Protein AF-A0A8J1TEL8-F1 (afdb_monomer_lite)

pLDDT: mean 91.94, std 8.85, range [39.69, 98.81]

Sequence (244 aa):
MLKKIIVVALLSVLAHRIFLIVRLLGFHITLYNHRPGPCRIVKGIVEGSEDMQTLKDGLTLITGGMKRFDDPSAVSEADGDVYLFDFNAPEGNAVKLEIKGDTFNKKTFNPHGISLYEDSKQGKVFVFVVNHHPEGDRIEKFTFDRITKTLTHLHSTNHETLGILNDVFAIDDTLVYATQYDFFRHRLLRKLCAYLTMKLGSVFFVDTTTGSVTTVATGFLLANGINASPDKKYIYVSHMGERS

Structure (mmCIF, N/CA/C/O backbone):
data_AF-A0A8J1TEL8-F1
#
_entry.id   AF-A0A8J1TEL8-F1
#
loop_
_atom_site.group_PDB
_atom_site.id
_atom_site.type_symbol
_atom_site.label_atom_id
_atom_site.label_alt_id
_atom_site.label_comp_id
_atom_site.label_asym_id
_atom_site.label_entity_id
_atom_site.label_seq_id
_atom_site.pdbx_PDB_ins_code
_atom_site.Cartn_x
_atom_site.Cartn_y
_atom_site.Cartn_z
_atom_site.occupancy
_atom_site.B_iso_or_equiv
_atom_site.auth_seq_id
_atom_site.auth_comp_id
_atom_site.auth_asym_id
_atom_site.auth_atom_id
_atom_site.pdbx_PDB_model_num
ATOM 1 N N . MET A 1 1 ? 33.469 -2.286 -44.570 1.00 79.56 1 MET A N 1
ATOM 2 C CA . MET A 1 1 ? 33.622 -3.066 -43.318 1.00 79.56 1 MET A CA 1
ATOM 3 C C . MET A 1 1 ? 32.944 -2.398 -42.124 1.00 79.56 1 MET A C 1
ATOM 5 O O . MET A 1 1 ? 32.132 -3.057 -41.494 1.00 79.56 1 MET A O 1
ATOM 9 N N . LEU A 1 2 ? 33.158 -1.098 -41.877 1.00 92.00 2 LEU A N 1
ATOM 10 C CA . LEU A 1 2 ? 32.557 -0.358 -40.751 1.00 92.00 2 LEU A CA 1
ATOM 11 C C . LEU A 1 2 ? 31.025 -0.499 -40.620 1.00 92.00 2 LEU A C 1
ATOM 13 O O . LEU A 1 2 ? 30.534 -0.811 -39.544 1.00 92.00 2 LEU A O 1
ATOM 17 N N . LYS A 1 3 ? 30.268 -0.375 -41.722 1.00 91.75 3 LYS A N 1
ATOM 18 C CA . LYS A 1 3 ? 28.801 -0.553 -41.709 1.00 91.75 3 LYS A CA 1
ATOM 19 C C . LYS A 1 3 ? 28.365 -1.925 -41.172 1.00 91.75 3 LYS A C 1
ATOM 21 O O . LYS A 1 3 ? 27.413 -2.003 -40.411 1.00 91.75 3 LYS A O 1
ATOM 26 N N . LYS A 1 4 ? 29.081 -2.998 -41.534 1.00 93.81 4 LYS A N 1
ATOM 27 C CA . LYS A 1 4 ? 28.782 -4.358 -41.053 1.00 93.81 4 LYS A CA 1
ATOM 28 C C . LYS A 1 4 ? 29.067 -4.488 -39.555 1.00 93.81 4 LYS A C 1
ATOM 30 O O . LYS A 1 4 ? 28.267 -5.079 -38.846 1.00 93.81 4 LYS A O 1
ATOM 35 N N . ILE A 1 5 ? 30.160 -3.885 -39.079 1.00 95.31 5 ILE A N 1
ATOM 36 C CA . ILE A 1 5 ? 30.523 -3.869 -37.653 1.00 95.31 5 ILE A CA 1
ATOM 37 C C . ILE A 1 5 ? 29.452 -3.141 -36.832 1.00 95.31 5 ILE A C 1
ATOM 39 O O . ILE A 1 5 ? 29.003 -3.673 -35.824 1.00 95.31 5 ILE A O 1
ATOM 43 N N . ILE A 1 6 ? 28.992 -1.972 -37.294 1.00 96.25 6 ILE A N 1
ATOM 44 C CA . ILE A 1 6 ? 27.934 -1.203 -36.618 1.00 96.25 6 ILE A CA 1
ATOM 45 C C . ILE A 1 6 ? 26.641 -2.019 -36.528 1.00 96.25 6 ILE A C 1
ATOM 47 O O . ILE A 1 6 ? 26.052 -2.111 -35.456 1.00 96.25 6 ILE A O 1
ATOM 51 N N . VAL A 1 7 ? 26.216 -2.647 -37.628 1.00 96.56 7 VAL A N 1
ATOM 52 C CA . VAL A 1 7 ? 24.995 -3.468 -37.638 1.00 96.56 7 VAL A CA 1
ATOM 53 C C . VAL A 1 7 ? 25.107 -4.638 -36.660 1.00 96.56 7 VAL A C 1
ATOM 55 O O . VAL A 1 7 ? 24.190 -4.853 -35.873 1.00 96.56 7 VAL A O 1
ATOM 58 N N . VAL A 1 8 ? 26.231 -5.361 -36.658 1.00 96.69 8 VAL A N 1
ATOM 59 C CA . VAL A 1 8 ? 26.450 -6.472 -35.717 1.00 96.69 8 VAL A CA 1
ATOM 60 C C . VAL A 1 8 ? 26.439 -5.977 -34.271 1.00 96.69 8 VAL A C 1
ATOM 62 O O . VAL A 1 8 ? 25.774 -6.583 -33.438 1.00 96.69 8 VAL A O 1
ATOM 65 N N . ALA A 1 9 ? 27.098 -4.856 -33.970 1.00 96.00 9 ALA A N 1
ATOM 66 C CA . ALA A 1 9 ? 27.097 -4.280 -32.627 1.00 96.00 9 ALA A CA 1
ATOM 67 C C . ALA A 1 9 ? 25.677 -3.918 -32.154 1.00 96.00 9 ALA A C 1
ATOM 69 O O . ALA A 1 9 ? 25.296 -4.261 -31.035 1.00 96.00 9 ALA A O 1
ATOM 70 N N . LEU A 1 10 ? 24.870 -3.290 -33.016 1.00 95.44 10 LEU A N 1
ATOM 71 C CA . LEU A 1 10 ? 23.479 -2.947 -32.703 1.00 95.44 10 LEU A CA 1
ATOM 72 C C . LEU A 1 10 ? 22.617 -4.192 -32.462 1.00 95.44 10 LEU A C 1
ATOM 74 O O . LEU A 1 10 ? 21.847 -4.224 -31.503 1.00 95.44 10 LEU A O 1
ATOM 78 N N . LEU A 1 11 ? 22.771 -5.229 -33.291 1.00 96.00 11 LEU A N 1
ATOM 79 C CA . LEU A 1 11 ? 22.051 -6.492 -33.119 1.00 96.00 11 LEU A CA 1
ATOM 80 C C . LEU A 1 11 ? 22.452 -7.207 -31.826 1.00 96.00 11 LEU A C 1
ATOM 82 O O . LEU A 1 11 ? 21.577 -7.710 -31.128 1.00 96.00 11 LEU A O 1
ATOM 86 N N . SER A 1 12 ? 23.738 -7.206 -31.468 1.00 95.38 12 SER A N 1
ATOM 87 C CA . SER A 1 12 ? 24.213 -7.785 -30.207 1.00 95.38 12 SER A CA 1
ATOM 88 C C . SER A 1 12 ? 23.631 -7.064 -28.991 1.00 95.38 12 SER A C 1
ATOM 90 O O . SER A 1 12 ? 23.178 -7.716 -28.051 1.00 95.38 12 SER A O 1
ATOM 92 N N . VAL A 1 13 ? 23.580 -5.726 -29.015 1.00 93.00 13 VAL A N 1
ATOM 93 C CA . VAL A 1 13 ? 22.942 -4.937 -27.948 1.00 93.00 13 VAL A CA 1
ATOM 94 C C . VAL A 1 13 ? 21.451 -5.256 -27.860 1.00 93.00 13 VAL A C 1
ATOM 96 O O . VAL A 1 13 ? 20.942 -5.484 -26.764 1.00 93.00 13 VAL A O 1
ATOM 99 N N . LEU A 1 14 ? 20.752 -5.317 -28.996 1.00 91.75 14 LEU A N 1
ATOM 100 C CA . LEU A 1 14 ? 19.331 -5.658 -29.032 1.00 91.75 14 LEU A CA 1
ATOM 101 C C . LEU A 1 14 ? 19.070 -7.071 -28.489 1.00 91.75 14 LEU A C 1
ATOM 103 O O . LEU A 1 14 ? 18.200 -7.243 -27.638 1.00 91.75 14 LEU A O 1
ATOM 107 N N . ALA A 1 15 ? 19.849 -8.065 -28.920 1.00 94.31 15 ALA A N 1
ATOM 108 C CA . ALA A 1 15 ? 19.735 -9.442 -28.446 1.00 94.31 15 ALA A CA 1
ATOM 109 C C . ALA A 1 15 ? 19.981 -9.545 -26.935 1.00 94.31 15 ALA A C 1
ATOM 111 O O . ALA A 1 15 ? 19.212 -10.193 -26.227 1.00 94.31 15 ALA A O 1
ATOM 112 N N . HIS A 1 16 ? 21.001 -8.848 -26.425 1.00 91.44 16 HIS A N 1
ATOM 113 C CA . HIS A 1 16 ? 21.264 -8.776 -24.990 1.00 91.44 16 HIS A CA 1
ATOM 114 C C . HIS A 1 16 ? 20.090 -8.145 -24.224 1.00 91.44 16 HIS A C 1
ATOM 116 O O . HIS A 1 16 ? 19.683 -8.669 -23.189 1.00 91.44 16 HIS A O 1
ATOM 122 N N . ARG A 1 17 ? 19.485 -7.068 -24.745 1.00 89.69 17 ARG A N 1
ATOM 123 C CA . ARG A 1 17 ? 18.311 -6.435 -24.117 1.00 89.69 17 ARG A CA 1
ATOM 124 C C . ARG A 1 17 ? 17.092 -7.347 -24.096 1.00 89.69 17 ARG A C 1
ATOM 126 O O . ARG A 1 17 ? 16.452 -7.459 -23.056 1.00 89.69 17 ARG A O 1
ATOM 133 N N . ILE A 1 18 ? 16.812 -8.040 -25.197 1.00 90.00 18 ILE A N 1
ATOM 134 C CA . ILE A 1 18 ? 15.731 -9.032 -25.255 1.00 90.00 18 ILE A CA 1
ATOM 135 C C . ILE A 1 18 ? 15.980 -10.143 -24.231 1.00 90.00 18 ILE A C 1
ATOM 137 O O . ILE A 1 18 ? 15.068 -10.496 -23.489 1.00 90.00 18 ILE A O 1
ATOM 141 N N . PHE A 1 19 ? 17.213 -10.647 -24.134 1.00 90.62 19 PHE A N 1
ATOM 142 C CA . PHE A 1 19 ? 17.575 -11.664 -23.148 1.00 90.62 19 PHE A CA 1
ATOM 143 C C . PHE A 1 19 ? 17.310 -11.198 -21.707 1.00 90.62 19 PHE A C 1
ATOM 145 O O . PHE A 1 19 ? 16.670 -11.922 -20.945 1.00 90.62 19 PHE A O 1
ATOM 152 N N . LEU A 1 20 ? 17.731 -9.979 -21.345 1.00 88.12 20 LEU A N 1
ATOM 153 C CA . LEU A 1 20 ? 17.466 -9.415 -20.016 1.00 88.12 20 LEU A CA 1
ATOM 154 C C . LEU A 1 20 ? 15.966 -9.260 -19.737 1.00 88.12 20 LEU A C 1
ATOM 156 O O . LEU A 1 20 ? 15.519 -9.578 -18.640 1.00 88.12 20 LEU A O 1
ATOM 160 N N . ILE A 1 21 ? 15.173 -8.835 -20.722 1.00 87.81 21 ILE A N 1
ATOM 161 C CA . ILE A 1 21 ? 13.714 -8.719 -20.575 1.00 87.81 21 ILE A CA 1
ATOM 162 C C . ILE A 1 21 ? 13.070 -10.098 -20.377 1.00 87.81 21 ILE A C 1
ATOM 164 O O . ILE A 1 21 ? 12.226 -10.259 -19.503 1.00 87.81 21 ILE A O 1
ATOM 168 N N . VAL A 1 22 ? 13.486 -11.117 -21.134 1.00 89.25 22 VAL A N 1
ATOM 169 C CA . VAL A 1 22 ? 12.996 -12.501 -20.973 1.00 89.25 22 VAL A CA 1
ATOM 170 C C . VAL A 1 22 ? 13.318 -13.047 -19.579 1.00 89.25 22 VAL A C 1
ATOM 172 O O . VAL A 1 22 ? 12.506 -13.758 -18.979 1.00 89.25 22 VAL A O 1
ATOM 175 N N . ARG A 1 23 ? 14.497 -12.704 -19.045 1.00 87.94 23 ARG A N 1
ATOM 176 C CA . ARG A 1 23 ? 14.898 -13.037 -17.673 1.00 87.94 23 ARG A CA 1
ATOM 177 C C . ARG A 1 23 ? 14.034 -12.306 -16.648 1.00 87.94 23 ARG A C 1
ATOM 179 O O . ARG A 1 23 ? 13.473 -12.967 -15.780 1.00 87.94 23 ARG A O 1
ATOM 186 N N . LEU A 1 24 ? 13.875 -10.993 -16.801 1.00 86.94 24 LEU A N 1
ATOM 187 C CA . LEU A 1 24 ? 13.071 -10.130 -15.932 1.00 86.94 24 LEU A CA 1
ATOM 188 C C . LEU A 1 24 ? 11.607 -10.582 -15.850 1.00 86.94 24 LEU A C 1
ATOM 190 O O . LEU A 1 24 ? 11.051 -10.672 -14.763 1.00 86.94 24 LEU A O 1
ATOM 194 N N . LEU A 1 25 ? 11.000 -10.916 -16.991 1.00 87.12 25 LEU A N 1
ATOM 195 C CA . LEU A 1 25 ? 9.613 -11.390 -17.073 1.00 87.12 25 LEU A CA 1
ATOM 196 C C . LEU A 1 25 ? 9.432 -12.832 -16.578 1.00 87.12 25 LEU A C 1
ATOM 198 O O . LEU A 1 25 ? 8.315 -13.339 -16.560 1.00 87.12 25 LEU A O 1
ATOM 202 N N . GLY A 1 26 ? 10.516 -13.521 -16.214 1.00 88.56 26 GLY A N 1
ATOM 203 C CA . GLY A 1 26 ? 10.441 -14.869 -15.665 1.00 88.56 26 GLY A CA 1
ATOM 204 C C . GLY A 1 26 ? 10.029 -15.949 -16.669 1.00 88.56 26 GLY A C 1
ATOM 205 O O . GLY A 1 26 ? 9.719 -17.054 -16.245 1.00 88.56 26 GLY A O 1
ATOM 206 N N . PHE A 1 27 ? 10.081 -15.709 -17.987 1.00 89.38 27 PHE A N 1
ATOM 207 C CA . PHE A 1 27 ? 9.689 -16.713 -19.001 1.00 89.38 27 PHE A CA 1
ATOM 208 C C . PHE A 1 27 ? 10.527 -18.001 -18.979 1.00 89.38 27 PHE A C 1
ATOM 210 O O . PHE A 1 27 ? 10.148 -19.009 -19.565 1.00 89.38 27 PHE A O 1
ATOM 217 N N . HIS A 1 28 ? 11.679 -17.966 -18.314 1.00 87.62 28 HIS A N 1
ATOM 218 C CA . HIS A 1 28 ? 12.560 -19.112 -18.112 1.00 87.62 28 HIS A CA 1
ATOM 219 C C . HIS A 1 28 ? 12.256 -19.891 -16.818 1.00 87.62 28 HIS A C 1
ATOM 221 O O . HIS A 1 28 ? 12.868 -20.931 -16.576 1.00 87.62 28 HIS A O 1
ATOM 227 N N . ILE A 1 29 ? 11.370 -19.379 -15.958 1.00 89.00 29 ILE A N 1
ATOM 228 C CA . ILE A 1 29 ? 11.045 -19.977 -14.663 1.00 89.00 29 ILE A CA 1
ATOM 229 C C . ILE A 1 29 ? 10.032 -21.100 -14.879 1.00 89.00 29 ILE A C 1
ATOM 231 O O . ILE A 1 29 ? 8.972 -20.905 -15.466 1.00 89.00 29 ILE A O 1
ATOM 235 N N . THR A 1 30 ? 10.354 -22.286 -14.367 1.00 92.06 30 THR A N 1
ATOM 236 C CA . THR A 1 30 ? 9.413 -23.408 -14.292 1.00 92.06 30 THR A CA 1
ATOM 237 C C . THR A 1 30 ? 8.735 -23.393 -12.928 1.00 92.06 30 THR A C 1
ATOM 239 O O . THR A 1 30 ? 9.413 -23.418 -11.901 1.00 92.06 30 THR A O 1
ATOM 242 N N . LEU A 1 31 ? 7.402 -23.350 -12.914 1.00 89.00 31 LEU A N 1
ATOM 243 C CA . LEU A 1 31 ? 6.612 -23.396 -11.688 1.00 89.00 31 LEU A CA 1
ATOM 244 C C . LEU A 1 31 ? 6.326 -24.846 -11.301 1.00 89.00 31 LEU A C 1
ATOM 246 O O . LEU A 1 31 ? 5.779 -25.617 -12.089 1.00 89.00 31 LEU A O 1
ATOM 250 N N . TYR A 1 32 ? 6.672 -25.200 -10.067 1.00 90.56 32 TYR A N 1
ATOM 251 C CA . TYR A 1 32 ? 6.316 -26.484 -9.480 1.00 90.56 32 TYR A CA 1
ATOM 252 C C . TYR A 1 32 ? 5.041 -26.329 -8.657 1.00 90.56 32 TYR A C 1
ATOM 254 O O . TYR A 1 32 ? 4.884 -25.375 -7.897 1.00 90.56 32 TYR A O 1
ATOM 262 N N . ASN A 1 33 ? 4.117 -27.276 -8.803 1.00 88.56 33 ASN A N 1
ATOM 263 C CA . ASN A 1 33 ? 2.868 -27.250 -8.054 1.00 88.56 33 ASN A CA 1
ATOM 264 C C . ASN A 1 33 ? 3.127 -27.572 -6.579 1.00 88.56 33 ASN A C 1
ATOM 266 O O . ASN A 1 33 ? 3.424 -28.714 -6.229 1.00 88.56 33 ASN A O 1
ATOM 270 N N . HIS A 1 34 ? 2.939 -26.581 -5.714 1.00 87.19 34 HIS A N 1
ATOM 271 C CA . HIS A 1 34 ? 2.868 -26.771 -4.269 1.00 87.19 34 HIS A CA 1
ATOM 272 C C . HIS 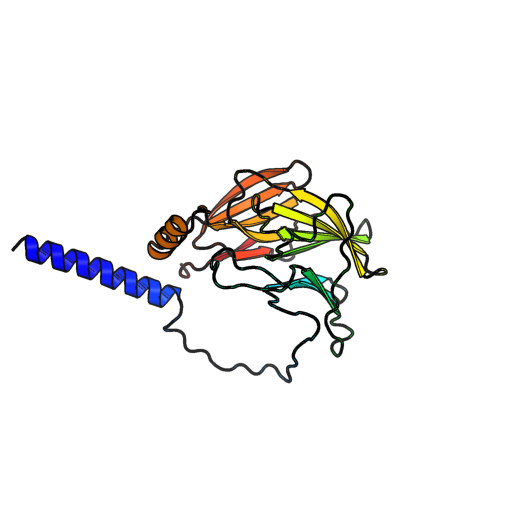A 1 34 ? 1.400 -26.955 -3.862 1.00 87.19 34 HIS A C 1
ATOM 274 O O . HIS A 1 34 ? 0.545 -26.156 -4.238 1.00 87.19 34 HIS A O 1
ATOM 280 N N . ARG A 1 35 ? 1.087 -28.020 -3.111 1.00 88.12 35 ARG A N 1
ATOM 281 C CA . ARG A 1 35 ? -0.263 -28.289 -2.583 1.00 88.12 35 ARG A CA 1
ATOM 282 C C . ARG A 1 35 ? -0.230 -28.224 -1.054 1.00 88.12 35 ARG A C 1
ATOM 284 O O . ARG A 1 35 ? 0.060 -29.242 -0.432 1.00 88.12 35 ARG A O 1
ATOM 291 N N . PRO A 1 36 ? -0.489 -27.053 -0.447 1.00 88.00 36 PRO A N 1
ATOM 292 C CA . PRO A 1 36 ? -0.394 -26.879 1.004 1.00 88.00 36 PRO A CA 1
ATOM 293 C C . PRO A 1 36 ? -1.541 -27.546 1.785 1.00 88.00 36 PRO A C 1
ATOM 295 O O . PRO A 1 36 ? -1.494 -27.597 3.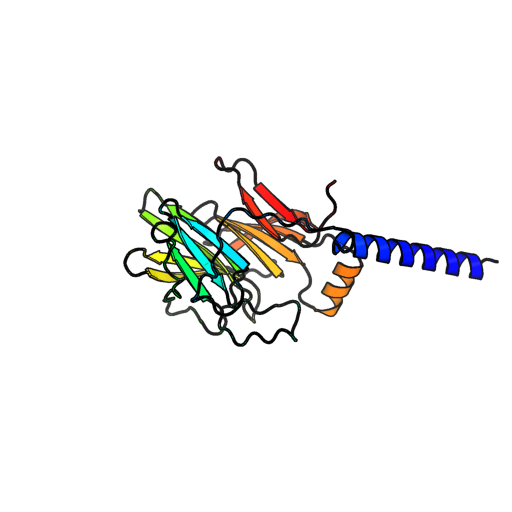008 1.00 88.00 36 PRO A O 1
ATOM 298 N N . GLY A 1 37 ? -2.566 -28.060 1.100 1.00 91.25 37 GLY A N 1
ATOM 299 C CA . GLY A 1 37 ? -3.755 -28.660 1.698 1.00 91.25 37 GLY A CA 1
ATOM 300 C C . GLY A 1 37 ? -5.005 -28.327 0.880 1.00 91.25 37 GLY A C 1
ATOM 301 O O . GLY A 1 37 ? -4.882 -27.895 -0.270 1.00 91.25 37 GLY A O 1
ATOM 302 N N . PRO A 1 38 ? -6.207 -28.533 1.442 1.00 91.44 38 PRO A N 1
ATOM 303 C CA . PRO A 1 38 ? -7.455 -28.075 0.841 1.00 91.44 38 PRO A CA 1
ATOM 304 C C . PRO A 1 38 ? -7.466 -26.550 0.670 1.00 91.44 38 PRO A C 1
ATOM 306 O O . PRO A 1 38 ? -7.088 -25.814 1.578 1.00 91.44 38 PRO A O 1
ATOM 309 N N . CYS A 1 39 ? -7.928 -26.073 -0.485 1.00 92.44 39 CYS A N 1
ATOM 310 C CA . CYS A 1 39 ? -8.088 -24.649 -0.776 1.00 92.44 39 CYS A CA 1
ATOM 311 C C . CYS A 1 39 ? -9.536 -24.362 -1.172 1.00 92.44 39 CYS A C 1
ATOM 313 O O . CYS A 1 39 ? -10.185 -25.189 -1.815 1.00 92.44 39 CYS A O 1
ATOM 315 N N . ARG A 1 40 ? -10.021 -23.163 -0.844 1.00 93.31 40 ARG A N 1
ATOM 316 C CA . ARG A 1 40 ? -11.315 -22.661 -1.311 1.00 93.31 40 ARG A CA 1
ATOM 317 C C . ARG A 1 40 ? -11.185 -21.225 -1.788 1.00 93.31 40 ARG A C 1
ATOM 319 O O . ARG A 1 40 ? -10.349 -20.473 -1.297 1.00 93.31 40 ARG A O 1
ATOM 326 N N . ILE A 1 41 ? -12.059 -20.843 -2.708 1.00 93.75 41 ILE A N 1
ATOM 327 C CA . ILE A 1 41 ? -12.207 -19.448 -3.115 1.00 93.75 41 ILE A CA 1
ATOM 328 C C . ILE A 1 41 ? -12.999 -18.721 -2.024 1.00 93.75 41 ILE A C 1
ATOM 330 O O . ILE A 1 41 ? -14.104 -19.142 -1.666 1.00 93.75 41 ILE A O 1
ATOM 334 N N . VAL A 1 42 ? -12.437 -17.631 -1.503 1.00 95.88 42 VAL A N 1
ATOM 335 C CA . VAL A 1 42 ? -13.147 -16.710 -0.610 1.00 95.88 42 VAL A CA 1
ATOM 336 C C . VAL A 1 42 ? -14.053 -15.832 -1.469 1.00 95.88 42 VAL A C 1
ATOM 338 O O . VAL A 1 42 ? -13.573 -15.097 -2.328 1.00 95.88 42 VAL A O 1
ATOM 341 N N . LYS A 1 43 ? -15.372 -15.927 -1.278 1.00 95.81 43 LYS A N 1
ATOM 342 C CA . LYS A 1 43 ? -16.332 -15.097 -2.023 1.00 95.81 43 LYS A CA 1
ATOM 343 C C . LYS A 1 43 ? -16.416 -13.694 -1.411 1.00 95.81 43 LYS A C 1
ATOM 345 O O . LYS A 1 43 ? -15.966 -13.477 -0.290 1.00 95.81 43 LYS A O 1
ATOM 350 N N . GLY A 1 44 ? -17.044 -12.770 -2.136 1.00 92.00 44 GLY A N 1
ATOM 351 C CA . GLY A 1 44 ? -17.328 -11.401 -1.686 1.00 92.00 44 GLY A CA 1
ATOM 352 C C . GLY A 1 44 ? -16.394 -10.344 -2.275 1.00 92.00 44 GLY A C 1
ATOM 353 O O . GLY A 1 44 ? -16.819 -9.207 -2.457 1.00 92.00 44 GLY A O 1
ATOM 354 N N . ILE A 1 45 ? -15.175 -10.732 -2.652 1.00 91.81 45 ILE A N 1
ATOM 355 C CA . ILE A 1 45 ? -14.243 -9.895 -3.416 1.00 91.81 45 ILE A CA 1
ATOM 356 C C . ILE A 1 45 ? -14.536 -10.109 -4.904 1.00 91.81 45 ILE A C 1
ATOM 358 O O . ILE A 1 45 ? -14.562 -11.252 -5.360 1.00 91.81 45 ILE A O 1
ATOM 362 N N . VAL A 1 46 ? -14.815 -9.029 -5.639 1.00 79.44 46 VAL A N 1
ATOM 363 C CA . VAL A 1 46 ? -15.276 -9.117 -7.037 1.00 79.44 46 VAL A CA 1
ATOM 364 C C . VAL A 1 46 ? -14.099 -9.255 -8.003 1.00 79.44 46 VAL A C 1
ATOM 366 O O . VAL A 1 46 ? -14.029 -10.233 -8.739 1.00 79.44 46 VAL A O 1
ATOM 369 N N . GLU A 1 47 ? -13.156 -8.309 -7.977 1.00 86.56 47 GLU A N 1
ATOM 370 C CA . GLU A 1 47 ? -12.015 -8.280 -8.898 1.00 86.56 47 GLU A CA 1
ATOM 371 C C . GLU A 1 47 ? -10.731 -7.891 -8.173 1.00 86.56 47 GLU A C 1
ATOM 373 O O . GLU A 1 47 ? -10.605 -6.770 -7.696 1.00 86.56 47 GLU A O 1
ATOM 378 N N . GLY A 1 48 ? -9.760 -8.801 -8.127 1.00 88.94 48 GLY A N 1
ATOM 379 C CA . GLY A 1 48 ? -8.456 -8.546 -7.518 1.00 88.94 48 GLY A CA 1
ATOM 380 C C . GLY A 1 48 ? -8.479 -8.490 -5.986 1.00 88.94 48 GLY A C 1
ATOM 381 O O . GLY A 1 48 ? -9.421 -8.012 -5.361 1.00 88.94 48 GLY A O 1
ATOM 382 N N . SER A 1 49 ? -7.406 -8.994 -5.394 1.00 94.56 49 SER A N 1
ATOM 383 C CA . SER A 1 49 ? -7.117 -8.958 -3.959 1.00 94.56 49 SER A CA 1
ATOM 384 C C . SER A 1 49 ? -5.611 -8.746 -3.808 1.00 94.56 49 SER A C 1
ATOM 386 O O . SER A 1 49 ? -4.898 -9.679 -3.443 1.00 94.56 49 SER A O 1
ATOM 388 N N . GLU A 1 50 ? -5.127 -7.609 -4.317 1.00 93.06 50 GLU A N 1
ATOM 389 C CA . GLU A 1 50 ? -3.699 -7.398 -4.606 1.00 93.06 50 GLU A CA 1
ATOM 390 C C . GLU A 1 50 ? -2.865 -7.395 -3.327 1.00 93.06 50 GLU A C 1
ATOM 392 O O . GLU A 1 50 ? -1.854 -8.095 -3.285 1.00 93.06 50 GLU A O 1
ATOM 397 N N . ASP A 1 51 ? -3.369 -6.750 -2.273 1.00 98.00 51 ASP A N 1
ATOM 398 C CA . ASP A 1 51 ? -2.710 -6.715 -0.977 1.00 98.00 51 ASP A CA 1
ATOM 399 C C . ASP A 1 51 ? -3.683 -6.946 0.188 1.00 98.00 51 ASP A C 1
ATOM 401 O O . ASP A 1 51 ? -4.908 -6.776 0.090 1.00 98.00 51 ASP A O 1
ATOM 405 N N . MET A 1 52 ? -3.129 -7.394 1.311 1.00 98.25 52 MET A N 1
ATOM 406 C CA . MET A 1 52 ? -3.864 -7.656 2.538 1.00 98.25 52 MET A CA 1
ATOM 407 C C . MET A 1 52 ? -2.960 -7.599 3.763 1.00 98.25 52 MET A C 1
ATOM 409 O O . MET A 1 52 ? -1.810 -8.033 3.734 1.00 98.25 52 MET A O 1
ATOM 413 N N . GLN A 1 53 ? -3.525 -7.199 4.900 1.00 98.38 53 GLN A N 1
ATOM 414 C CA . GLN A 1 53 ? -2.827 -7.302 6.175 1.00 98.38 53 GLN A CA 1
ATOM 415 C C . GLN A 1 53 ? -3.742 -7.810 7.287 1.00 98.38 53 GLN A C 1
ATOM 417 O O . GLN A 1 53 ? -4.903 -7.417 7.418 1.00 98.38 53 GLN A O 1
ATOM 422 N N . THR A 1 54 ? -3.186 -8.710 8.097 1.00 98.06 54 THR A N 1
ATOM 423 C CA . THR A 1 54 ? -3.862 -9.373 9.212 1.00 98.06 54 THR A CA 1
ATOM 424 C C . THR A 1 54 ? -3.503 -8.699 10.533 1.00 98.06 54 THR A C 1
ATOM 426 O O . THR A 1 54 ? -2.329 -8.525 10.863 1.00 98.06 54 THR A O 1
ATOM 429 N N . LEU A 1 55 ? -4.527 -8.328 11.296 1.00 97.12 55 LEU A N 1
ATOM 430 C CA . LEU A 1 55 ? -4.428 -7.888 12.683 1.00 97.12 55 LEU A CA 1
ATOM 431 C C . LEU A 1 55 ? -4.105 -9.070 13.603 1.00 97.12 55 LEU A C 1
ATOM 433 O O . LEU A 1 55 ? -4.342 -10.232 13.265 1.00 97.12 55 LEU A O 1
ATOM 437 N N . LYS A 1 56 ? -3.608 -8.783 14.810 1.00 95.00 56 LYS A N 1
ATOM 438 C CA . LYS A 1 56 ? -3.263 -9.824 15.799 1.00 95.00 56 LYS A CA 1
ATOM 439 C C . LYS A 1 56 ? -4.439 -10.710 16.204 1.00 95.00 56 LYS A C 1
ATOM 441 O O . LYS A 1 56 ? -4.220 -11.838 16.633 1.00 95.00 56 LYS A O 1
ATOM 446 N N . ASP A 1 57 ? -5.658 -10.193 16.098 1.00 94.38 57 ASP A N 1
ATOM 447 C CA . ASP A 1 57 ? -6.891 -10.909 16.417 1.00 94.38 57 ASP A CA 1
ATOM 448 C C . ASP A 1 57 ? -7.412 -11.768 15.254 1.00 94.38 57 ASP A C 1
ATOM 450 O O . ASP A 1 57 ? -8.446 -12.402 15.412 1.00 94.38 57 ASP A O 1
ATOM 454 N N . GLY A 1 58 ? -6.717 -11.832 14.111 1.00 97.31 58 GLY A N 1
ATOM 455 C CA . GLY A 1 58 ? -7.092 -12.657 12.957 1.00 97.31 58 GLY A CA 1
ATOM 456 C C . GLY A 1 58 ? -8.014 -11.966 11.947 1.00 97.31 58 GLY A C 1
ATOM 457 O O . GLY A 1 58 ? -8.252 -12.514 10.865 1.00 97.31 58 GLY A O 1
ATOM 458 N N . LEU A 1 59 ? -8.490 -10.753 12.239 1.00 98.06 59 LEU A N 1
ATOM 459 C CA . LEU A 1 59 ? -9.184 -9.932 11.250 1.00 98.06 59 LEU A CA 1
ATOM 460 C C . LEU A 1 59 ? -8.200 -9.454 10.181 1.00 98.06 59 LEU A C 1
ATOM 462 O O . LEU A 1 59 ? -7.111 -8.980 10.487 1.00 98.06 59 LEU A O 1
ATOM 466 N N . THR A 1 60 ? -8.576 -9.577 8.915 1.00 98.56 60 THR A N 1
ATOM 467 C CA . THR A 1 60 ? -7.716 -9.249 7.773 1.00 98.56 60 THR A CA 1
ATOM 468 C C . THR A 1 60 ? -8.420 -8.291 6.845 1.00 98.56 60 THR A C 1
ATOM 470 O O . THR A 1 60 ? -9.525 -8.577 6.383 1.00 98.56 60 THR A O 1
ATOM 473 N N . LEU A 1 61 ? -7.773 -7.160 6.582 1.00 98.69 61 LEU A N 1
ATOM 474 C CA . LEU A 1 61 ? -8.242 -6.175 5.622 1.00 98.69 61 LEU A CA 1
ATOM 475 C C . LEU A 1 61 ? -7.561 -6.450 4.284 1.00 98.69 61 LEU A C 1
ATOM 477 O O . LEU A 1 61 ? -6.358 -6.690 4.247 1.00 98.69 61 LEU A O 1
ATOM 481 N N . ILE A 1 62 ? -8.343 -6.441 3.210 1.00 98.62 62 ILE A N 1
ATOM 482 C CA . ILE A 1 62 ? -7.922 -6.821 1.859 1.00 98.62 62 ILE A CA 1
ATOM 483 C C . ILE A 1 62 ? -8.334 -5.703 0.908 1.00 98.62 62 ILE A C 1
ATOM 485 O O . ILE A 1 62 ? -9.508 -5.325 0.891 1.00 98.62 62 ILE A O 1
ATOM 489 N N . THR A 1 63 ? -7.413 -5.184 0.107 1.00 97.75 63 THR A N 1
ATOM 490 C CA . THR A 1 63 ? -7.744 -4.226 -0.954 1.00 97.75 63 THR A CA 1
ATOM 491 C C . THR A 1 63 ? -8.167 -4.968 -2.214 1.00 97.75 63 THR A C 1
ATOM 493 O O . THR A 1 63 ? -7.594 -5.990 -2.589 1.00 97.75 63 THR A O 1
ATOM 496 N N . GLY A 1 64 ? -9.212 -4.482 -2.879 1.00 94.69 64 GLY A N 1
ATOM 497 C CA . GLY A 1 64 ? -9.709 -5.086 -4.113 1.00 94.69 64 GLY A CA 1
ATOM 498 C C . GLY A 1 64 ? -10.387 -4.071 -5.020 1.00 94.69 64 GLY A C 1
ATOM 499 O O . GLY A 1 64 ? -10.682 -2.950 -4.616 1.00 94.69 64 GLY A O 1
ATOM 500 N N . GLY A 1 65 ? -10.647 -4.467 -6.260 1.00 91.94 65 GLY A N 1
ATOM 501 C CA . GLY A 1 65 ? -11.203 -3.599 -7.301 1.00 91.94 65 GLY A CA 1
ATOM 502 C C . GLY A 1 65 ? -10.192 -2.595 -7.856 1.00 91.94 65 GLY A C 1
ATOM 503 O O . GLY A 1 65 ? -10.590 -1.542 -8.351 1.00 91.94 65 GLY A O 1
ATOM 504 N N . MET A 1 66 ? -8.887 -2.879 -7.741 1.00 90.62 66 MET A N 1
ATOM 505 C CA . MET A 1 66 ? -7.862 -1.981 -8.262 1.00 90.62 66 MET A CA 1
ATOM 506 C C . MET A 1 66 ? -7.921 -1.922 -9.793 1.00 90.62 66 MET A C 1
ATOM 508 O O . MET A 1 66 ? -7.711 -2.919 -10.488 1.00 90.62 66 MET A O 1
ATOM 512 N N . LYS A 1 67 ? -8.108 -0.718 -10.331 1.00 87.62 67 LYS A N 1
ATOM 513 C CA . LYS A 1 67 ? -7.994 -0.433 -11.762 1.00 87.62 67 LYS A CA 1
ATOM 514 C C . LYS A 1 67 ? -6.527 -0.243 -12.114 1.00 87.62 67 LYS A C 1
ATOM 516 O O . LYS A 1 67 ? -5.854 0.638 -11.572 1.00 87.62 67 LYS A O 1
ATOM 521 N N . ARG A 1 68 ? -6.042 -1.055 -13.051 1.00 76.31 68 ARG A N 1
ATOM 522 C CA . ARG A 1 68 ? -4.651 -1.029 -13.509 1.00 76.31 68 ARG A CA 1
ATOM 523 C C . ARG A 1 68 ? -4.300 0.318 -14.141 1.00 76.31 68 ARG A C 1
ATOM 525 O O . ARG A 1 68 ? -4.762 0.653 -15.228 1.00 76.31 68 ARG A O 1
ATOM 532 N N . PHE A 1 69 ? -3.410 1.070 -13.497 1.00 70.12 69 PHE A N 1
ATOM 533 C CA . PHE A 1 69 ? -2.877 2.329 -14.035 1.00 70.12 69 PHE A CA 1
ATOM 534 C C . PHE A 1 69 ? -1.937 2.117 -15.239 1.00 70.12 69 PHE A C 1
ATOM 536 O O . PHE A 1 69 ? -1.631 3.050 -15.993 1.00 70.12 69 PHE A O 1
ATOM 543 N N . ASP A 1 70 ? -1.422 0.899 -15.418 1.00 68.75 70 ASP A N 1
ATOM 544 C CA . ASP A 1 70 ? -0.489 0.536 -16.481 1.00 68.75 70 ASP A CA 1
ATOM 545 C C . ASP A 1 70 ? -1.170 0.002 -17.749 1.00 68.75 70 ASP A C 1
ATOM 547 O O . ASP A 1 70 ? -0.564 0.070 -18.826 1.00 68.75 70 ASP A O 1
ATOM 551 N N . ASP A 1 71 ? -2.434 -0.413 -17.647 1.00 66.00 71 ASP A N 1
ATOM 552 C CA . ASP A 1 71 ? -3.213 -0.967 -18.748 1.00 66.00 71 ASP A CA 1
ATOM 553 C C . ASP A 1 71 ? -4.633 -0.370 -18.839 1.00 66.00 71 ASP A C 1
ATOM 555 O O . ASP A 1 71 ? -5.560 -0.858 -18.198 1.00 66.00 71 ASP A O 1
ATOM 559 N N . PRO A 1 72 ? -4.846 0.638 -19.706 1.00 57.06 72 PRO A N 1
ATOM 560 C CA . PRO A 1 72 ? -6.166 1.223 -19.945 1.00 57.06 72 PRO A CA 1
ATOM 561 C C . PRO A 1 72 ? -7.185 0.265 -20.579 1.00 57.06 72 PRO A C 1
ATOM 563 O O . PRO A 1 72 ? -8.360 0.610 -20.652 1.00 57.06 72 PRO A O 1
ATOM 566 N N . SER A 1 73 ? -6.743 -0.885 -21.108 1.00 59.16 73 SER A N 1
ATOM 567 C CA . SER A 1 73 ? -7.636 -1.897 -21.689 1.00 59.16 73 SER A CA 1
ATOM 568 C C . SER A 1 73 ? -8.179 -2.878 -20.651 1.00 59.16 73 SER A C 1
ATOM 570 O O . SER A 1 73 ? -9.184 -3.539 -20.909 1.00 59.16 73 SER A O 1
ATOM 572 N N . ALA A 1 74 ? -7.577 -2.912 -19.458 1.00 61.47 74 ALA A N 1
ATOM 573 C CA . ALA A 1 74 ? -8.125 -3.587 -18.294 1.00 61.47 74 ALA A CA 1
ATOM 574 C C . ALA A 1 74 ? -9.268 -2.736 -17.716 1.00 61.47 74 ALA A C 1
ATOM 576 O O . ALA A 1 74 ? -9.116 -2.040 -16.711 1.00 61.47 74 ALA A O 1
ATOM 577 N N . VAL A 1 75 ? -10.415 -2.743 -18.399 1.00 56.72 75 VAL A N 1
ATOM 578 C CA . VAL A 1 75 ? -11.645 -2.128 -17.895 1.00 56.72 75 VAL A CA 1
ATOM 579 C C . VAL A 1 75 ? -12.167 -3.020 -16.776 1.00 56.72 75 VAL A C 1
ATOM 581 O O . VAL A 1 75 ? -12.876 -3.989 -17.016 1.00 56.72 75 VAL A O 1
ATOM 584 N N . SER A 1 76 ? -11.749 -2.716 -15.552 1.00 65.88 76 SER A N 1
ATOM 585 C CA . SER A 1 76 ? -12.392 -3.242 -14.355 1.00 65.88 76 SER A CA 1
ATOM 586 C C . SER A 1 76 ? -13.668 -2.438 -14.116 1.00 65.88 76 SER A C 1
ATOM 588 O O . SER A 1 76 ? -13.624 -1.211 -13.949 1.00 65.88 76 SER A O 1
ATOM 590 N N . GLU A 1 77 ? -14.810 -3.123 -14.151 1.00 69.44 77 GLU A N 1
ATOM 591 C CA . GLU A 1 77 ? -16.105 -2.540 -13.782 1.00 69.44 77 GLU A CA 1
ATOM 592 C C . GLU A 1 77 ? -16.305 -2.522 -12.260 1.00 69.44 77 GLU A C 1
ATOM 594 O O . GLU A 1 77 ? -17.235 -1.885 -11.766 1.00 69.44 77 GLU A O 1
ATOM 599 N N . ALA A 1 78 ? -15.420 -3.181 -11.503 1.00 78.12 78 ALA A N 1
ATOM 600 C CA . ALA A 1 78 ? -15.470 -3.179 -10.054 1.00 78.12 78 ALA A CA 1
ATOM 601 C C . ALA A 1 78 ? -15.063 -1.814 -9.475 1.00 78.12 78 ALA A C 1
ATOM 603 O O . ALA A 1 78 ? -14.082 -1.184 -9.881 1.00 78.12 78 ALA A O 1
ATOM 604 N N . ASP A 1 79 ? -15.820 -1.372 -8.474 1.00 87.50 79 ASP A N 1
ATOM 605 C CA . ASP A 1 79 ? -15.420 -0.256 -7.629 1.00 87.50 79 ASP A CA 1
ATOM 606 C C . ASP A 1 79 ? -14.348 -0.711 -6.636 1.00 87.50 79 ASP A C 1
ATOM 608 O O . ASP A 1 79 ? -14.486 -1.754 -5.983 1.00 87.50 79 ASP A O 1
ATOM 612 N N . GLY A 1 80 ? -13.310 0.114 -6.492 1.00 93.38 80 GLY A N 1
ATOM 613 C CA . GLY A 1 80 ? -12.251 -0.083 -5.517 1.00 93.38 80 GLY A CA 1
ATOM 614 C C . GLY A 1 80 ? -12.797 -0.127 -4.091 1.00 93.38 80 GLY A C 1
ATOM 615 O O . GLY A 1 80 ? -13.593 0.726 -3.679 1.00 93.38 80 GLY A O 1
ATOM 616 N N . ASP A 1 81 ? -12.382 -1.118 -3.308 1.00 95.75 81 ASP A N 1
ATOM 617 C CA . ASP A 1 81 ? -12.855 -1.303 -1.941 1.00 95.75 81 ASP A CA 1
ATOM 618 C C . ASP A 1 81 ? -11.859 -1.972 -0.997 1.00 95.75 81 ASP A C 1
ATOM 620 O O . ASP A 1 81 ? -10.857 -2.546 -1.425 1.00 95.75 81 ASP A O 1
ATOM 624 N N . VAL A 1 82 ? -12.180 -1.901 0.296 1.00 97.94 82 VAL A N 1
ATOM 625 C CA . VAL A 1 82 ? -11.526 -2.689 1.340 1.00 97.94 82 VAL A CA 1
ATOM 626 C C . VAL A 1 82 ? -12.519 -3.724 1.857 1.00 97.94 82 VAL A C 1
ATOM 628 O O . VAL A 1 82 ? -13.670 -3.420 2.177 1.00 97.94 82 VAL A O 1
ATOM 631 N N . TYR A 1 83 ? -12.069 -4.966 1.936 1.00 98.19 83 TYR A N 1
ATOM 632 C CA . TYR A 1 83 ? -12.848 -6.109 2.382 1.00 98.19 83 TYR A CA 1
ATOM 633 C C . TYR A 1 83 ? -12.279 -6.634 3.695 1.00 98.19 83 TYR A C 1
ATOM 635 O O . TYR A 1 83 ? -11.083 -6.533 3.947 1.00 98.19 83 TYR A O 1
ATOM 643 N N . LEU A 1 84 ? -13.137 -7.217 4.523 1.00 98.38 84 LEU A N 1
ATOM 644 C CA . LEU A 1 84 ? -12.778 -7.847 5.783 1.00 98.38 84 LEU A CA 1
ATOM 645 C C . LEU A 1 84 ? -12.957 -9.356 5.679 1.00 98.38 84 LEU A C 1
ATOM 647 O O . LEU A 1 84 ? -14.032 -9.838 5.317 1.00 98.38 84 LEU A O 1
ATOM 651 N N . PHE A 1 85 ? -11.925 -10.090 6.065 1.00 98.38 85 PHE A N 1
ATOM 652 C CA . PHE A 1 85 ? -11.949 -11.531 6.272 1.00 98.38 85 PHE A CA 1
ATOM 653 C C . PHE A 1 85 ? -11.600 -11.855 7.729 1.00 98.38 85 PHE A C 1
ATOM 655 O O . PHE A 1 85 ? -10.831 -11.129 8.354 1.00 98.38 85 PHE A O 1
ATOM 662 N N . ASP A 1 86 ? -12.158 -12.933 8.279 1.00 97.94 86 ASP A N 1
ATOM 663 C CA . ASP A 1 86 ? -11.907 -13.361 9.659 1.00 97.94 86 ASP A CA 1
ATOM 664 C C . ASP A 1 86 ? -11.279 -14.757 9.666 1.00 97.94 86 ASP A C 1
ATOM 666 O O . ASP A 1 86 ? -11.949 -15.755 9.386 1.00 97.94 86 ASP A O 1
ATOM 670 N N . PHE A 1 87 ? -9.990 -14.835 10.003 1.00 97.19 87 PHE A N 1
ATOM 671 C CA . PHE A 1 87 ? -9.281 -16.113 10.091 1.00 97.19 87 PHE A CA 1
ATOM 672 C C . PHE A 1 87 ? -9.750 -16.998 11.254 1.00 97.19 87 PHE A C 1
ATOM 674 O O . PHE A 1 87 ? -9.495 -18.202 11.220 1.00 97.19 87 PHE A O 1
ATOM 681 N N . ASN A 1 88 ? -10.478 -16.459 12.239 1.00 97.25 88 ASN A N 1
ATOM 682 C CA . ASN A 1 88 ? -11.103 -17.268 13.294 1.00 97.25 88 ASN A CA 1
ATOM 683 C C . ASN A 1 88 ? -12.414 -17.917 12.835 1.00 97.25 88 ASN A C 1
ATOM 685 O O . ASN A 1 88 ? -12.889 -18.863 13.463 1.00 97.25 88 ASN A O 1
ATOM 689 N N . ALA A 1 89 ? -12.985 -17.440 11.727 1.00 96.88 89 ALA A N 1
ATOM 690 C CA . ALA A 1 89 ? -14.151 -18.016 11.073 1.00 96.88 89 ALA A CA 1
ATOM 691 C C . ALA A 1 89 ? -13.810 -18.378 9.613 1.00 96.88 89 ALA A C 1
ATOM 693 O O . ALA A 1 89 ? -14.409 -17.835 8.679 1.00 96.88 89 ALA A O 1
ATOM 694 N N . PRO A 1 90 ? -12.873 -19.321 9.383 1.00 94.44 90 PRO A N 1
ATOM 695 C CA . PRO A 1 90 ? -12.263 -19.561 8.075 1.00 94.44 90 PRO A CA 1
ATOM 696 C C . PRO A 1 90 ? -13.208 -20.181 7.039 1.00 94.44 90 PRO A C 1
ATOM 698 O O . PRO A 1 90 ? -12.814 -20.314 5.886 1.00 94.44 90 PRO A O 1
ATOM 701 N N . GLU A 1 91 ? -14.440 -20.540 7.403 1.00 95.75 91 GLU A N 1
ATOM 702 C CA . GLU A 1 91 ? -15.505 -20.943 6.469 1.00 95.75 91 GLU A CA 1
ATOM 703 C C . GLU A 1 91 ? -16.306 -19.742 5.928 1.00 95.75 91 GLU A C 1
ATOM 705 O O . GLU A 1 91 ? -17.025 -19.856 4.933 1.00 95.75 91 GLU A O 1
ATOM 710 N N . GLY A 1 92 ? -16.175 -18.571 6.562 1.00 96.50 92 GLY A N 1
ATOM 711 C CA . GLY A 1 92 ? -16.848 -17.332 6.180 1.00 96.50 92 GLY A CA 1
ATOM 712 C C . GLY A 1 92 ? -16.352 -16.749 4.855 1.00 96.50 92 GLY A C 1
ATOM 713 O O . GLY A 1 92 ? -15.312 -17.122 4.322 1.00 96.50 92 GLY A O 1
ATOM 714 N N . ASN A 1 93 ? -17.094 -15.806 4.287 1.00 97.50 93 ASN A N 1
ATOM 715 C CA . ASN A 1 93 ? -16.661 -15.067 3.098 1.00 97.50 93 ASN A CA 1
ATOM 716 C C . ASN A 1 93 ? -16.166 -13.675 3.485 1.00 97.50 93 ASN A C 1
ATOM 718 O O . ASN A 1 93 ? -16.473 -13.191 4.574 1.00 97.50 93 ASN A O 1
ATOM 722 N N . ALA A 1 94 ? -15.408 -13.040 2.594 1.00 97.56 94 ALA A N 1
ATOM 723 C CA . ALA A 1 94 ? -15.007 -11.661 2.800 1.00 97.56 94 ALA A CA 1
ATOM 724 C C . ALA A 1 94 ? -16.234 -10.749 2.686 1.00 97.56 94 ALA A C 1
ATOM 726 O O . ALA A 1 94 ? -17.115 -10.967 1.847 1.00 97.56 94 ALA A O 1
ATOM 727 N N . VAL A 1 95 ? -16.293 -9.724 3.526 1.00 96.75 95 VAL A N 1
ATOM 728 C CA . VAL A 1 95 ? -17.366 -8.728 3.513 1.00 96.75 95 VAL A CA 1
ATOM 729 C C . VAL A 1 95 ? -16.797 -7.374 3.133 1.00 96.75 95 VAL A C 1
ATOM 731 O O . VAL A 1 95 ? -15.753 -6.973 3.634 1.00 96.75 95 VAL A O 1
ATOM 734 N N . LYS A 1 96 ? -17.471 -6.667 2.230 1.00 96.56 96 LYS A N 1
ATOM 735 C CA . LYS A 1 96 ? -17.116 -5.293 1.874 1.00 96.56 96 LYS A CA 1
ATOM 736 C C . LYS A 1 96 ? -17.317 -4.387 3.094 1.00 96.56 96 LYS A C 1
ATOM 738 O O . LYS A 1 96 ? -18.384 -4.441 3.708 1.00 96.56 96 LYS A O 1
ATOM 743 N N . LEU A 1 97 ? -16.310 -3.591 3.448 1.00 97.62 97 LEU A N 1
ATOM 744 C CA . LEU A 1 97 ? -16.405 -2.640 4.554 1.00 97.62 97 LEU A CA 1
ATOM 745 C C . LEU A 1 97 ? -17.159 -1.383 4.115 1.00 97.62 97 LEU A C 1
ATOM 747 O O . LEU A 1 97 ? -16.960 -0.868 3.016 1.00 97.62 97 LEU A O 1
ATOM 751 N N . GLU A 1 98 ? -18.010 -0.860 4.995 1.00 97.06 98 GLU A N 1
ATOM 752 C CA . GLU A 1 98 ? -18.567 0.478 4.806 1.00 97.06 98 GLU A CA 1
ATOM 753 C C . GLU A 1 98 ? -17.461 1.507 5.065 1.00 97.06 98 GLU A C 1
ATOM 755 O O . GLU A 1 98 ? -16.807 1.468 6.111 1.00 97.06 98 GLU A O 1
ATOM 760 N N . ILE A 1 99 ? -17.266 2.433 4.125 1.00 97.56 99 ILE A N 1
ATOM 761 C CA . ILE A 1 99 ? -16.335 3.551 4.279 1.00 97.56 99 ILE A CA 1
ATOM 762 C C . ILE A 1 99 ? -17.132 4.831 4.512 1.00 97.56 99 ILE A C 1
ATOM 764 O O . ILE A 1 99 ? -17.949 5.223 3.680 1.00 97.56 99 ILE A O 1
ATOM 768 N N . LYS A 1 100 ? -16.863 5.484 5.640 1.00 96.56 100 LYS A N 1
ATOM 769 C CA . LYS A 1 100 ? -17.450 6.753 6.071 1.00 96.56 100 LYS A CA 1
ATOM 770 C C . LYS A 1 100 ? -16.420 7.867 5.949 1.00 96.56 100 LYS A C 1
ATOM 772 O O . LYS A 1 100 ? -15.227 7.625 6.102 1.00 96.56 100 LYS A O 1
ATOM 777 N N . GLY A 1 101 ? -16.881 9.089 5.723 1.00 93.12 101 GLY A N 1
ATOM 778 C CA . GLY A 1 101 ? -16.035 10.278 5.681 1.00 93.12 101 GLY A CA 1
ATOM 779 C C . GLY A 1 101 ? -16.648 11.346 4.793 1.00 93.12 101 GLY A C 1
ATOM 780 O O . GLY A 1 101 ? -16.863 11.109 3.608 1.00 93.12 101 GLY A O 1
ATOM 781 N N . ASP A 1 102 ? -16.915 12.521 5.358 1.00 87.12 102 ASP A N 1
ATOM 782 C CA . ASP A 1 102 ? -17.654 13.585 4.666 1.00 87.12 102 ASP A CA 1
ATOM 783 C C . ASP A 1 102 ? -16.913 14.120 3.432 1.00 87.12 102 ASP A C 1
ATOM 785 O O . ASP A 1 102 ? -17.528 14.561 2.463 1.00 87.12 102 ASP A O 1
ATOM 789 N N . THR A 1 103 ? -15.581 14.063 3.453 1.00 87.50 103 THR A N 1
ATOM 790 C CA . THR A 1 103 ? -14.703 14.548 2.380 1.00 87.50 103 THR A CA 1
ATOM 791 C C . THR A 1 103 ? -14.168 13.429 1.486 1.00 87.50 103 THR A C 1
ATOM 793 O O . THR A 1 103 ? -13.491 13.707 0.495 1.00 87.50 103 THR A O 1
ATOM 796 N N . PHE A 1 104 ? -14.470 12.165 1.799 1.00 94.88 104 PHE A N 1
ATOM 797 C CA . PHE A 1 104 ? -13.946 11.020 1.068 1.00 94.88 104 PHE A CA 1
ATOM 798 C C . PHE A 1 104 ? -14.838 10.660 -0.121 1.00 94.88 104 PHE A C 1
ATOM 800 O O . PHE A 1 104 ? -15.990 10.249 0.029 1.00 94.88 104 PHE A O 1
ATOM 807 N N . ASN A 1 105 ? -14.293 10.761 -1.334 1.00 94.06 105 ASN A N 1
ATOM 808 C CA . ASN A 1 105 ? -15.019 10.387 -2.541 1.00 94.06 105 ASN A CA 1
ATOM 809 C C . ASN A 1 105 ? -14.757 8.925 -2.921 1.00 94.06 105 ASN A C 1
ATOM 811 O O . ASN A 1 105 ? -13.764 8.590 -3.564 1.00 94.06 105 ASN A O 1
ATOM 815 N N . LYS A 1 106 ? -15.717 8.053 -2.607 1.00 93.06 106 LYS A N 1
ATOM 816 C CA . LYS A 1 106 ? -15.643 6.625 -2.938 1.00 93.06 106 LYS A CA 1
ATOM 817 C C . LYS A 1 106 ? -15.486 6.338 -4.438 1.00 93.06 106 LYS A C 1
ATOM 819 O O . LYS A 1 106 ? -14.855 5.351 -4.796 1.00 93.06 106 LYS A O 1
ATOM 824 N N . LYS A 1 107 ? -16.010 7.191 -5.327 1.00 92.06 107 LYS A N 1
ATOM 825 C CA . LYS A 1 107 ? -15.946 6.971 -6.789 1.00 92.06 107 LYS A CA 1
ATOM 826 C C . LYS A 1 107 ? -14.536 7.109 -7.359 1.00 92.06 107 LYS A C 1
ATOM 828 O O . LYS A 1 107 ? -14.266 6.604 -8.445 1.00 92.06 107 LYS A O 1
ATOM 833 N N . THR A 1 108 ? -13.659 7.826 -6.662 1.00 92.88 108 THR A N 1
ATOM 834 C CA . THR A 1 108 ? -12.259 8.021 -7.057 1.00 92.88 108 THR A CA 1
ATOM 835 C C . THR A 1 108 ? -11.300 7.155 -6.246 1.00 92.88 108 THR A C 1
ATOM 837 O O . THR A 1 108 ? -10.086 7.315 -6.364 1.00 92.88 108 THR A O 1
ATOM 840 N N . PHE A 1 109 ? -11.831 6.236 -5.436 1.00 95.44 109 PHE A N 1
ATOM 841 C CA . PHE A 1 109 ? -11.035 5.309 -4.653 1.00 95.44 109 PHE A CA 1
ATOM 842 C C . PHE A 1 109 ? -10.616 4.106 -5.498 1.00 95.44 109 PHE A C 1
ATOM 844 O O . PHE A 1 109 ? -11.446 3.322 -5.957 1.00 95.44 109 PHE A O 1
ATOM 851 N N . ASN A 1 110 ? -9.309 3.976 -5.687 1.00 95.00 110 ASN A N 1
ATOM 852 C CA . ASN A 1 110 ? -8.652 2.905 -6.416 1.00 95.00 110 ASN A CA 1
ATOM 853 C C . ASN A 1 110 ? -7.525 2.330 -5.531 1.00 95.00 110 ASN A C 1
ATOM 855 O O . ASN A 1 110 ? -6.375 2.764 -5.667 1.00 95.00 110 ASN A O 1
ATOM 859 N N . PRO A 1 111 ? -7.862 1.451 -4.565 1.00 96.69 111 PRO A N 1
ATOM 860 C CA . PRO A 1 111 ? -6.933 0.983 -3.544 1.00 96.69 111 PRO A CA 1
ATOM 861 C C . PRO A 1 111 ? -5.917 -0.020 -4.095 1.00 96.69 111 PRO A C 1
ATOM 863 O O . PRO A 1 111 ? -6.275 -0.871 -4.906 1.00 96.69 111 PRO A O 1
ATOM 866 N N . HIS A 1 112 ? -4.680 0.066 -3.612 1.00 96.69 112 HIS A N 1
ATOM 867 C CA . HIS A 1 112 ? -3.559 -0.814 -3.954 1.00 96.69 112 HIS A CA 1
ATOM 868 C C . HIS A 1 112 ? -2.957 -1.406 -2.667 1.00 96.69 112 HIS A C 1
ATOM 870 O O . HIS A 1 112 ? -3.696 -2.073 -1.945 1.00 96.69 112 HIS A O 1
ATOM 876 N N . GLY A 1 113 ? -1.692 -1.131 -2.331 1.00 98.31 113 GLY A N 1
ATOM 877 C CA . GLY A 1 113 ? -1.089 -1.595 -1.078 1.00 98.31 113 GLY A CA 1
ATOM 878 C C . GLY A 1 113 ? -1.761 -1.042 0.185 1.00 98.31 113 GLY A C 1
ATOM 879 O O . GLY A 1 113 ? -2.341 0.058 0.182 1.00 98.31 113 GLY A O 1
ATOM 880 N N . ILE A 1 114 ? -1.699 -1.814 1.268 1.00 98.81 114 ILE A N 1
ATOM 881 C CA . ILE A 1 114 ? -2.359 -1.543 2.546 1.00 98.81 114 ILE A CA 1
ATOM 882 C C . ILE A 1 114 ? -1.422 -1.798 3.724 1.00 98.81 114 ILE A C 1
ATOM 884 O O . ILE A 1 114 ? -0.752 -2.819 3.814 1.00 98.81 114 ILE A O 1
ATOM 888 N N . SER A 1 115 ? -1.460 -0.897 4.709 1.00 98.75 115 SER A N 1
ATOM 889 C CA . SER A 1 115 ? -0.806 -1.116 5.992 1.00 98.75 115 SER A CA 1
ATOM 890 C C . SER A 1 115 ? -1.684 -0.822 7.199 1.00 98.75 115 SER A C 1
ATOM 892 O O . SER A 1 115 ? -2.490 0.105 7.190 1.00 98.75 115 SER A O 1
ATOM 894 N N . LEU A 1 116 ? -1.502 -1.591 8.269 1.00 98.19 116 LEU A N 1
ATOM 895 C CA . LEU A 1 116 ? -2.232 -1.495 9.527 1.00 98.19 116 LEU A CA 1
ATOM 896 C C . LEU A 1 116 ? -1.282 -1.159 10.673 1.00 98.19 116 LEU A C 1
ATOM 898 O O . LEU A 1 116 ? -0.234 -1.788 10.838 1.00 98.19 116 LEU A O 1
ATOM 902 N N . TYR A 1 117 ? -1.708 -0.230 11.525 1.00 97.44 117 TYR A N 1
ATOM 903 C CA . TYR A 1 117 ? -1.058 0.062 12.797 1.00 97.44 117 TYR A CA 1
ATOM 904 C C . TYR A 1 117 ? -2.051 -0.081 13.955 1.00 97.44 117 TYR A C 1
ATOM 906 O O . TYR A 1 117 ? -3.052 0.634 14.039 1.00 97.44 117 TYR A O 1
ATOM 914 N N . GLU A 1 118 ? -1.765 -1.021 14.859 1.00 96.06 118 GLU A N 1
ATOM 915 C CA . GLU A 1 118 ? -2.528 -1.231 16.091 1.00 96.06 118 GLU A CA 1
ATOM 916 C C . GLU A 1 118 ? -1.929 -0.405 17.233 1.00 96.06 118 GLU A C 1
ATOM 918 O O . GLU A 1 118 ? -0.916 -0.789 17.829 1.00 96.06 118 GLU A O 1
ATOM 923 N N . ASP A 1 119 ? -2.578 0.709 17.575 1.00 93.00 119 ASP A N 1
ATOM 924 C CA . ASP A 1 119 ? -2.208 1.495 18.749 1.00 93.00 119 ASP A CA 1
ATOM 925 C C . ASP A 1 119 ? -2.735 0.806 20.014 1.00 93.00 119 ASP A C 1
ATOM 927 O O . ASP A 1 119 ? -3.899 0.949 20.400 1.00 93.00 119 ASP A O 1
ATOM 931 N N . SER A 1 120 ? -1.851 0.069 20.686 1.00 85.38 120 SER A N 1
ATOM 932 C CA . SER A 1 120 ? -2.166 -0.633 21.932 1.00 85.38 120 SER A CA 1
ATOM 933 C C . SER A 1 120 ? -2.521 0.298 23.093 1.00 85.38 120 SER A C 1
ATOM 935 O O . SER A 1 120 ? -3.172 -0.151 24.035 1.00 85.38 120 SER A O 1
ATOM 937 N N . LYS A 1 121 ? -2.130 1.579 23.048 1.00 85.75 121 LYS A N 1
ATOM 938 C CA . LYS A 1 121 ? -2.444 2.549 24.107 1.00 85.75 121 LYS A CA 1
ATOM 939 C C . LYS A 1 121 ? -3.865 3.084 23.970 1.00 85.75 121 LYS A C 1
ATOM 941 O O . LYS A 1 121 ? -4.538 3.276 24.978 1.00 85.75 121 LYS A O 1
ATOM 946 N N . GLN A 1 122 ? -4.314 3.327 22.738 1.00 83.25 122 GLN A N 1
ATOM 947 C CA . GLN A 1 122 ? -5.643 3.887 22.455 1.00 83.25 122 GLN A CA 1
ATOM 948 C C . GLN A 1 122 ? -6.683 2.833 22.056 1.00 83.25 122 GLN A C 1
ATOM 950 O O . GLN A 1 122 ? -7.860 3.165 21.926 1.00 83.25 122 GLN A O 1
ATOM 955 N N . GLY A 1 123 ? -6.269 1.586 21.812 1.00 87.50 123 GLY A N 1
ATOM 956 C CA . GLY A 1 123 ? -7.141 0.529 21.292 1.00 87.50 123 GLY A CA 1
ATOM 957 C C . GLY A 1 123 ? -7.615 0.775 19.854 1.00 87.50 123 GLY A C 1
ATOM 958 O O . GLY A 1 123 ? -8.563 0.133 19.397 1.00 87.50 123 GLY A O 1
ATOM 959 N N . LYS A 1 124 ? -6.976 1.705 19.134 1.00 94.62 124 LYS A N 1
ATOM 960 C CA . LYS A 1 124 ? -7.344 2.095 17.768 1.00 94.62 124 LYS A CA 1
ATOM 961 C C . LYS A 1 124 ? -6.560 1.296 16.737 1.00 94.62 124 LYS A C 1
ATOM 963 O O . LYS A 1 124 ? -5.410 0.926 16.961 1.00 94.62 124 LYS A O 1
ATOM 968 N N . VAL A 1 125 ? -7.187 1.079 15.588 1.00 98.00 125 VAL A N 1
ATOM 969 C CA . VAL A 1 125 ? -6.532 0.536 14.397 1.00 98.00 125 VAL A CA 1
ATOM 970 C C . VAL A 1 125 ? -6.530 1.616 13.343 1.00 98.00 125 VAL A C 1
ATOM 972 O O . VAL A 1 125 ? -7.598 2.073 12.930 1.00 98.00 125 VAL A O 1
ATOM 975 N N . PHE A 1 126 ? -5.338 2.013 12.924 1.00 98.31 126 PHE A N 1
ATOM 976 C CA . PHE A 1 126 ? -5.149 2.888 11.781 1.00 98.31 126 PHE A CA 1
ATOM 977 C C . PHE A 1 126 ? -4.875 2.042 10.546 1.00 98.31 126 PHE A C 1
ATOM 979 O O . PHE A 1 126 ? -4.134 1.062 10.612 1.00 98.31 126 PHE A O 1
ATOM 986 N N . VAL A 1 127 ? -5.501 2.422 9.441 1.00 98.75 127 VAL A N 1
ATOM 987 C CA . VAL A 1 127 ? -5.390 1.756 8.145 1.00 98.75 127 VAL A CA 1
ATOM 988 C C . VAL A 1 127 ? -4.872 2.779 7.153 1.00 98.75 127 VAL A C 1
ATOM 990 O O . VAL A 1 127 ? -5.464 3.846 7.012 1.00 98.75 127 VAL A O 1
ATOM 993 N N . PHE A 1 128 ? -3.784 2.457 6.475 1.00 98.75 128 PHE A N 1
ATOM 994 C CA . PHE A 1 128 ? -3.180 3.270 5.432 1.00 98.75 128 PHE A CA 1
ATOM 995 C C . PHE A 1 128 ? -3.344 2.533 4.116 1.00 98.75 128 PHE A C 1
ATOM 997 O O . PHE A 1 128 ? -2.982 1.365 4.029 1.00 98.75 128 PHE A O 1
ATOM 1004 N N . VAL A 1 129 ? -3.903 3.190 3.109 1.00 98.75 129 VAL A N 1
ATOM 1005 C CA . VAL A 1 129 ? -4.157 2.576 1.804 1.00 98.75 129 VAL A CA 1
ATOM 1006 C C . VAL A 1 129 ? -3.566 3.459 0.722 1.00 98.75 129 VAL A C 1
ATOM 1008 O O . VAL A 1 129 ? -3.868 4.653 0.655 1.00 98.75 129 VAL A O 1
ATOM 1011 N N . VAL A 1 130 ? -2.745 2.879 -0.147 1.00 98.38 130 VAL A N 1
ATOM 1012 C CA . VAL A 1 130 ? -2.333 3.539 -1.385 1.00 98.38 130 VAL A CA 1
ATOM 1013 C C . VAL A 1 130 ? -3.558 3.675 -2.284 1.00 98.38 130 VAL A C 1
ATOM 1015 O O . VAL A 1 130 ? -4.235 2.692 -2.574 1.00 98.38 130 VAL A O 1
ATOM 1018 N N . ASN A 1 131 ? -3.848 4.894 -2.731 1.00 97.06 131 ASN A N 1
ATOM 1019 C CA . ASN A 1 131 ? -4.963 5.195 -3.619 1.00 97.06 131 ASN A CA 1
ATOM 1020 C C . ASN A 1 131 ? -4.459 5.849 -4.910 1.00 97.06 131 ASN A C 1
ATOM 1022 O O . ASN A 1 131 ? -3.917 6.959 -4.889 1.00 97.06 131 ASN A O 1
ATOM 1026 N N . HIS A 1 132 ? -4.710 5.201 -6.045 1.00 94.50 132 HIS A N 1
ATOM 1027 C CA . HIS A 1 132 ? -4.450 5.748 -7.378 1.00 94.50 132 HIS A CA 1
ATOM 1028 C C . HIS A 1 132 ? -5.559 6.718 -7.810 1.00 94.50 132 HIS A C 1
ATOM 1030 O O . HIS A 1 132 ? -6.317 6.461 -8.752 1.00 94.50 132 HIS A O 1
ATOM 1036 N N . HIS A 1 133 ? -5.668 7.838 -7.099 1.00 93.75 133 HIS A N 1
ATOM 1037 C CA . HIS A 1 133 ? -6.670 8.861 -7.376 1.00 93.75 133 HIS A CA 1
ATOM 1038 C C . HIS A 1 133 ? -6.435 9.513 -8.758 1.00 93.75 133 HIS A C 1
ATOM 1040 O O . HIS A 1 133 ? -5.281 9.736 -9.134 1.00 93.75 133 HIS A O 1
ATOM 1046 N N . PRO A 1 134 ? -7.488 9.914 -9.503 1.00 90.00 134 PRO A N 1
ATOM 1047 C CA . PRO A 1 134 ? -7.347 10.526 -10.833 1.00 90.00 134 PRO A CA 1
ATOM 1048 C C . PRO A 1 134 ? -6.455 11.777 -10.892 1.00 90.00 134 PRO A C 1
ATOM 1050 O O . PRO A 1 134 ? -5.847 12.065 -11.917 1.00 90.00 134 PRO A O 1
ATOM 1053 N N . GLU A 1 135 ? -6.367 12.516 -9.788 1.00 90.38 135 GLU A N 1
ATOM 1054 C CA . GLU A 1 135 ? -5.540 13.730 -9.653 1.00 90.38 135 GLU A CA 1
ATOM 1055 C C . GLU A 1 135 ? -4.105 13.450 -9.173 1.00 90.38 135 GLU A C 1
ATOM 1057 O O . GLU A 1 135 ? -3.316 14.376 -8.999 1.00 90.38 135 GLU A O 1
ATOM 1062 N N . GLY A 1 136 ? -3.760 12.186 -8.935 1.00 91.00 136 GLY A N 1
ATOM 1063 C CA . GLY A 1 136 ? -2.453 11.762 -8.451 1.00 91.00 136 GLY A CA 1
ATOM 1064 C C . GLY A 1 136 ? -2.540 10.891 -7.204 1.00 91.00 136 GLY A C 1
ATOM 1065 O O . GLY A 1 136 ? -3.385 11.106 -6.326 1.00 91.00 136 GLY A O 1
ATOM 1066 N N . ASP A 1 137 ? -1.631 9.923 -7.157 1.00 95.06 137 ASP A N 1
ATOM 1067 C CA . ASP A 1 137 ? -1.462 8.957 -6.082 1.00 95.06 137 ASP A CA 1
ATOM 1068 C C . ASP A 1 137 ? -1.362 9.632 -4.714 1.00 95.06 137 ASP A C 1
ATOM 1070 O O . ASP A 1 137 ? -0.746 10.691 -4.546 1.00 95.06 137 ASP A O 1
ATOM 1074 N N . ARG A 1 138 ? -1.988 8.996 -3.731 1.00 96.31 138 ARG A N 1
ATOM 1075 C CA . ARG A 1 138 ? -2.074 9.482 -2.356 1.00 96.31 138 ARG A CA 1
ATOM 1076 C C . ARG A 1 138 ? -2.151 8.315 -1.384 1.00 96.31 138 ARG A C 1
ATOM 1078 O O . ARG A 1 138 ? -2.493 7.200 -1.775 1.00 96.31 138 ARG A O 1
ATOM 1085 N N . ILE A 1 139 ? -1.848 8.589 -0.124 1.00 98.31 139 ILE A N 1
ATOM 1086 C CA . ILE A 1 139 ? -2.021 7.648 0.982 1.00 98.31 139 ILE A CA 1
ATOM 1087 C C . ILE A 1 139 ? -3.273 8.077 1.742 1.00 98.31 139 ILE A C 1
ATOM 1089 O O . ILE A 1 139 ? -3.334 9.190 2.266 1.00 98.31 139 ILE A O 1
ATOM 1093 N N . GLU A 1 140 ? -4.281 7.217 1.769 1.00 98.25 140 GLU A N 1
ATOM 1094 C CA . GLU A 1 140 ? -5.521 7.430 2.510 1.00 98.25 140 GLU A CA 1
ATOM 1095 C C . GLU A 1 140 ? -5.384 6.832 3.906 1.00 98.25 140 GLU A C 1
ATOM 1097 O O . GLU A 1 140 ? -5.044 5.654 4.039 1.00 98.25 140 GLU A O 1
ATOM 1102 N N . LYS A 1 141 ? -5.669 7.618 4.946 1.00 98.19 141 LYS A N 1
ATOM 1103 C CA . LYS A 1 141 ? -5.685 7.137 6.329 1.00 98.19 141 LYS A CA 1
ATOM 1104 C C . LYS A 1 141 ? -7.121 6.969 6.805 1.00 98.19 141 LYS A C 1
ATOM 1106 O O . LYS A 1 141 ? -7.934 7.889 6.709 1.00 98.19 141 LYS A O 1
ATOM 1111 N N . PHE A 1 142 ? -7.402 5.822 7.405 1.00 98.50 142 PHE A N 1
ATOM 1112 C CA . PHE A 1 142 ? -8.672 5.505 8.043 1.00 98.50 142 PHE A CA 1
ATOM 1113 C C . PHE A 1 142 ? -8.452 5.037 9.481 1.00 98.50 142 PHE A C 1
ATOM 1115 O O . PHE A 1 142 ? -7.364 4.588 9.851 1.00 98.50 142 PHE A O 1
ATOM 1122 N N . THR A 1 143 ? -9.511 5.070 10.281 1.00 98.12 143 THR A N 1
ATOM 1123 C CA . THR A 1 143 ? -9.641 4.222 11.469 1.00 98.12 143 THR A CA 1
ATOM 1124 C C . THR A 1 143 ? -10.577 3.061 11.188 1.00 98.12 143 THR A C 1
ATOM 1126 O O . THR A 1 143 ? -11.615 3.240 10.553 1.00 98.12 143 THR A O 1
ATOM 1129 N N . PHE A 1 144 ? -10.230 1.880 11.692 1.00 98.50 144 PHE A N 1
ATOM 1130 C CA . PHE A 1 144 ? -11.076 0.693 11.611 1.00 98.50 144 PHE A CA 1
ATOM 1131 C C . PHE A 1 144 ? -11.795 0.435 12.937 1.00 98.50 144 PHE A C 1
ATOM 1133 O O . PHE A 1 144 ? -11.164 0.267 13.985 1.00 98.50 144 PHE A O 1
ATOM 1140 N N . ASP A 1 145 ? -13.125 0.388 12.878 1.00 97.25 145 ASP A N 1
ATOM 1141 C CA . ASP A 1 145 ? -13.983 -0.019 13.987 1.00 97.25 145 ASP A CA 1
ATOM 1142 C C . ASP A 1 145 ? -14.340 -1.503 13.847 1.00 97.25 145 ASP A C 1
ATOM 1144 O O . ASP A 1 145 ? -15.072 -1.910 12.942 1.00 97.25 145 ASP A O 1
ATOM 1148 N N . ARG A 1 146 ? -13.839 -2.312 14.785 1.00 93.81 146 ARG A N 1
ATOM 1149 C CA . ARG A 1 146 ? -14.059 -3.764 14.828 1.00 93.81 146 ARG A CA 1
ATOM 1150 C C . ARG A 1 146 ? -15.520 -4.150 15.071 1.00 93.81 146 ARG A C 1
ATOM 1152 O O . ARG A 1 146 ? -15.957 -5.191 14.585 1.00 93.81 146 ARG A O 1
ATOM 1159 N N . ILE A 1 147 ? -16.257 -3.347 15.841 1.00 93.62 147 ILE A N 1
ATOM 1160 C CA . ILE A 1 147 ? -17.633 -3.644 16.261 1.00 93.62 147 ILE A CA 1
ATOM 1161 C C . ILE A 1 147 ? -18.579 -3.362 15.104 1.00 93.62 147 ILE A C 1
ATOM 1163 O O . ILE A 1 147 ? -19.368 -4.223 14.714 1.00 93.62 147 ILE A O 1
ATOM 1167 N N . THR A 1 148 ? -18.486 -2.157 14.542 1.00 96.31 148 THR A N 1
ATOM 1168 C CA . THR A 1 148 ? -19.363 -1.750 13.438 1.00 96.31 148 THR A CA 1
ATOM 1169 C C . THR A 1 148 ? -18.880 -2.264 12.084 1.00 96.31 148 THR A C 1
ATOM 1171 O O . THR A 1 148 ? -19.654 -2.244 11.131 1.00 96.31 148 THR A O 1
ATOM 1174 N N . LYS A 1 149 ? -17.638 -2.768 12.000 1.00 96.12 149 LYS A N 1
ATOM 1175 C CA . LYS A 1 149 ? -16.975 -3.206 10.761 1.00 96.12 149 LYS A CA 1
ATOM 1176 C C . LYS A 1 149 ? -16.989 -2.093 9.716 1.00 96.12 149 LYS A C 1
ATOM 1178 O O . LYS A 1 149 ? -17.387 -2.297 8.570 1.00 96.12 149 LYS A O 1
ATOM 1183 N N . THR A 1 150 ? -16.569 -0.904 10.139 1.00 98.06 150 THR A N 1
ATOM 1184 C CA . THR A 1 150 ? -16.526 0.286 9.284 1.00 98.06 150 THR A CA 1
ATOM 1185 C C . THR A 1 150 ? -15.143 0.917 9.277 1.00 98.06 150 THR A C 1
ATOM 1187 O O . THR A 1 150 ? -14.389 0.825 10.251 1.00 98.06 150 THR A O 1
ATOM 1190 N N . LEU A 1 151 ? -14.806 1.540 8.151 1.00 98.56 151 LEU A N 1
ATOM 1191 C CA . LEU A 1 151 ? -13.652 2.416 8.014 1.00 98.56 151 LEU A CA 1
ATOM 1192 C C . LEU A 1 151 ? -14.133 3.860 8.061 1.00 98.56 151 LEU A C 1
ATOM 1194 O O . LEU A 1 151 ? -15.003 4.242 7.285 1.00 98.56 151 LEU A O 1
ATOM 1198 N N . THR A 1 152 ? -13.542 4.673 8.925 1.00 98.38 152 THR A N 1
ATOM 1199 C CA . THR A 1 152 ? -13.771 6.121 8.929 1.00 98.38 152 THR A CA 1
ATOM 1200 C C . THR A 1 152 ? -12.539 6.800 8.364 1.00 98.38 152 THR A C 1
ATOM 1202 O O . THR A 1 152 ? -11.458 6.698 8.943 1.00 98.38 152 THR A O 1
ATOM 1205 N N . HIS A 1 153 ? -12.688 7.465 7.222 1.00 98.44 153 HIS A N 1
ATOM 1206 C CA . HIS A 1 153 ? -11.632 8.259 6.607 1.00 98.44 153 HIS A CA 1
ATOM 1207 C C . HIS A 1 153 ? -11.259 9.419 7.520 1.00 98.44 153 HIS A C 1
ATOM 1209 O O . HIS A 1 153 ? -12.129 10.087 8.081 1.00 98.44 153 HIS A O 1
ATOM 1215 N N . LEU A 1 154 ? -9.956 9.620 7.690 1.00 96.44 154 LEU A N 1
ATOM 1216 C CA . LEU A 1 154 ? -9.411 10.701 8.495 1.00 96.44 154 LEU A CA 1
ATOM 1217 C C . LEU A 1 154 ? -8.850 11.801 7.603 1.00 96.44 154 LEU A C 1
ATOM 1219 O O . LEU A 1 154 ? -9.225 12.962 7.756 1.00 96.44 154 LEU A O 1
ATOM 1223 N N . HIS A 1 155 ? -7.950 11.449 6.686 1.00 95.06 155 HIS A N 1
ATOM 1224 C CA . HIS A 1 155 ? -7.363 12.394 5.744 1.00 95.06 155 HIS A CA 1
ATOM 1225 C C . HIS A 1 155 ? -6.647 11.679 4.591 1.00 95.06 155 HIS A C 1
ATOM 1227 O O . HIS A 1 155 ? -6.410 10.468 4.615 1.00 95.06 155 HIS A O 1
ATOM 1233 N N . SER A 1 156 ? -6.295 12.465 3.576 1.00 96.56 156 SER A N 1
ATOM 1234 C CA . SER A 1 156 ? -5.501 12.040 2.425 1.00 96.56 156 SER A CA 1
ATOM 1235 C C . SER A 1 156 ? -4.156 12.760 2.441 1.00 96.56 156 SER A C 1
ATOM 1237 O O . SER A 1 156 ? -4.115 13.986 2.542 1.00 96.56 156 SER A O 1
ATOM 1239 N N . THR A 1 157 ? -3.059 12.027 2.273 1.00 96.69 157 THR A N 1
ATOM 1240 C CA . THR A 1 157 ? -1.724 12.604 2.080 1.00 96.69 157 THR A CA 1
ATOM 1241 C C . THR A 1 157 ? -1.323 12.483 0.616 1.00 96.69 157 THR A C 1
ATOM 1243 O O . THR A 1 157 ? -1.083 11.384 0.115 1.00 96.69 157 THR A O 1
ATOM 1246 N N . ASN A 1 158 ? -1.240 13.619 -0.072 1.00 93.06 158 ASN A N 1
ATOM 1247 C CA . ASN A 1 158 ? -0.679 13.745 -1.411 1.00 93.06 158 ASN A CA 1
ATOM 1248 C C . ASN A 1 158 ? 0.517 14.708 -1.390 1.00 93.06 158 ASN A C 1
ATOM 1250 O O . ASN A 1 158 ? 0.636 15.563 -0.518 1.00 93.06 158 ASN A O 1
ATOM 1254 N N . HIS A 1 159 ? 1.423 14.556 -2.349 1.00 91.06 159 HIS A N 1
ATOM 1255 C CA . HIS A 1 159 ? 2.580 15.429 -2.505 1.00 91.06 159 HIS A CA 1
ATOM 1256 C C . HIS A 1 159 ? 3.095 15.304 -3.940 1.00 91.06 159 HIS A C 1
ATOM 1258 O O . HIS A 1 159 ? 3.025 14.226 -4.529 1.00 91.06 159 HIS A O 1
ATOM 1264 N N . GLU A 1 160 ? 3.627 16.382 -4.514 1.00 86.00 160 GLU A N 1
ATOM 1265 C CA . GLU A 1 160 ? 4.046 16.413 -5.926 1.00 86.00 160 GLU A CA 1
ATOM 1266 C C . GLU A 1 160 ? 5.155 15.399 -6.250 1.00 86.00 160 GLU A C 1
ATOM 1268 O O . GLU A 1 160 ? 5.256 14.915 -7.376 1.00 86.00 160 GLU A O 1
ATOM 1273 N N . THR A 1 161 ? 5.971 15.047 -5.252 1.00 86.25 161 THR A N 1
ATOM 1274 C CA . THR A 1 161 ? 7.038 14.041 -5.388 1.00 86.25 161 THR A CA 1
ATOM 1275 C C . THR A 1 161 ? 6.539 12.599 -5.300 1.00 86.25 161 THR A C 1
ATOM 1277 O O . THR A 1 161 ? 7.264 11.695 -5.720 1.00 86.25 161 THR A O 1
ATOM 1280 N N . LEU A 1 162 ? 5.323 12.360 -4.788 1.00 82.88 162 LEU A N 1
ATOM 1281 C CA . LEU A 1 162 ? 4.708 11.033 -4.797 1.00 82.88 162 LEU A CA 1
ATOM 1282 C C . LEU A 1 162 ? 4.311 10.739 -6.250 1.00 82.88 162 LEU A C 1
ATOM 1284 O O . LEU A 1 162 ? 3.311 11.247 -6.762 1.00 82.88 162 LEU A O 1
ATOM 1288 N N . GLY A 1 163 ? 5.168 9.993 -6.952 1.00 86.94 163 GLY A N 1
ATOM 1289 C CA . GLY A 1 163 ? 4.934 9.558 -8.329 1.00 86.94 163 GLY A CA 1
ATOM 1290 C C . GLY A 1 163 ? 3.841 8.495 -8.405 1.00 86.94 163 GLY A C 1
ATOM 1291 O O . GLY A 1 163 ? 2.696 8.757 -8.054 1.00 86.94 163 GLY A O 1
ATOM 1292 N N . ILE A 1 164 ? 4.168 7.304 -8.907 1.00 92.88 164 ILE A N 1
ATOM 1293 C CA . ILE A 1 164 ? 3.246 6.163 -8.856 1.00 92.88 164 ILE A CA 1
ATOM 1294 C C . ILE A 1 164 ? 3.597 5.355 -7.614 1.00 92.88 164 ILE A C 1
ATOM 1296 O O . ILE A 1 164 ? 4.708 4.828 -7.544 1.00 92.88 164 ILE A O 1
ATOM 1300 N N . LEU A 1 165 ? 2.697 5.281 -6.642 1.00 96.12 165 LEU A N 1
ATOM 1301 C CA . LEU A 1 165 ? 2.905 4.481 -5.436 1.00 96.12 165 LEU A CA 1
ATOM 1302 C C . LEU A 1 165 ? 2.563 3.011 -5.704 1.00 96.12 165 LEU A C 1
ATOM 1304 O O . LEU A 1 165 ? 1.801 2.706 -6.617 1.00 96.12 165 LEU A O 1
ATOM 1308 N N . ASN A 1 166 ? 3.140 2.090 -4.941 1.00 97.25 166 ASN A N 1
ATOM 1309 C CA . ASN A 1 166 ? 2.713 0.691 -4.955 1.00 97.25 166 ASN A CA 1
ATOM 1310 C C . ASN A 1 166 ? 2.182 0.288 -3.586 1.00 97.25 166 ASN A C 1
ATOM 1312 O O . ASN A 1 166 ? 0.997 -0.002 -3.459 1.00 97.25 166 ASN A O 1
ATOM 1316 N N . ASP A 1 167 ? 3.045 0.362 -2.579 1.00 98.44 167 ASP A N 1
ATOM 1317 C CA . ASP A 1 167 ? 2.755 -0.147 -1.250 1.00 98.44 167 ASP A CA 1
ATOM 1318 C C . ASP A 1 167 ? 3.196 0.833 -0.152 1.00 98.44 167 ASP A C 1
ATOM 1320 O O . ASP A 1 167 ? 3.945 1.792 -0.390 1.00 98.44 167 ASP A O 1
ATOM 1324 N N . VAL A 1 168 ? 2.687 0.618 1.056 1.00 98.62 168 VAL A N 1
ATOM 1325 C CA . VAL A 1 168 ? 2.905 1.435 2.244 1.00 98.62 168 VAL A CA 1
ATOM 1326 C C . VAL A 1 168 ? 3.195 0.532 3.443 1.00 98.62 168 VAL A C 1
ATOM 1328 O O . VAL A 1 168 ? 2.658 -0.557 3.567 1.00 98.62 168 VAL A O 1
ATOM 1331 N N . PHE A 1 169 ? 4.029 0.995 4.368 1.00 98.56 169 PHE A N 1
ATOM 1332 C CA . PHE A 1 169 ? 4.271 0.344 5.651 1.00 98.56 169 PHE A CA 1
ATOM 1333 C C . PHE A 1 169 ? 4.111 1.352 6.787 1.00 98.56 169 PHE A C 1
ATOM 1335 O O . PHE A 1 169 ? 4.843 2.343 6.856 1.00 98.56 169 PHE A O 1
ATOM 1342 N N . ALA A 1 170 ? 3.175 1.089 7.696 1.00 97.94 170 ALA A N 1
ATOM 1343 C CA . ALA A 1 170 ? 2.886 1.946 8.833 1.00 97.94 170 ALA A CA 1
ATOM 1344 C C . ALA A 1 170 ? 3.852 1.698 9.998 1.00 97.94 170 ALA A C 1
ATOM 1346 O O . ALA A 1 170 ? 3.948 0.597 10.548 1.00 97.94 170 ALA A O 1
ATOM 1347 N N . ILE A 1 171 ? 4.561 2.749 10.408 1.00 96.06 171 ILE A N 1
ATOM 1348 C CA . ILE A 1 171 ? 5.457 2.715 11.567 1.00 96.06 171 ILE A CA 1
ATOM 1349 C C . ILE A 1 171 ? 4.649 2.992 12.830 1.00 96.06 171 ILE A C 1
ATOM 1351 O O . ILE A 1 171 ? 4.790 2.265 13.819 1.00 96.06 171 ILE A O 1
ATOM 1355 N N . ASP A 1 172 ? 3.812 4.022 12.777 1.00 95.69 172 ASP A N 1
ATOM 1356 C CA . ASP A 1 172 ? 2.864 4.405 13.813 1.00 95.69 172 ASP A CA 1
ATOM 1357 C C . ASP A 1 172 ? 1.603 5.033 13.192 1.00 95.69 172 ASP A C 1
ATOM 1359 O O . ASP A 1 172 ? 1.259 4.749 12.042 1.00 95.69 172 ASP A O 1
ATOM 1363 N N . ASP A 1 173 ? 0.858 5.826 13.963 1.00 96.06 173 ASP A N 1
ATOM 1364 C CA . ASP A 1 173 ? -0.374 6.443 13.496 1.00 96.06 173 ASP A CA 1
ATOM 1365 C C . ASP A 1 173 ? -0.139 7.630 12.557 1.00 96.06 173 ASP A C 1
ATOM 1367 O O . ASP A 1 173 ? -1.092 8.063 11.910 1.00 96.06 173 ASP A O 1
ATOM 1371 N N . THR A 1 174 ? 1.077 8.158 12.426 1.00 96.88 174 THR A N 1
ATOM 1372 C CA . THR A 1 174 ? 1.362 9.312 11.559 1.00 96.88 174 THR A CA 1
ATOM 1373 C C . THR A 1 174 ? 2.455 9.040 10.534 1.00 96.88 174 THR A C 1
ATOM 1375 O O . THR A 1 174 ? 2.374 9.578 9.427 1.00 96.88 174 THR A O 1
ATOM 1378 N N . LEU A 1 175 ? 3.427 8.191 10.855 1.00 97.81 175 LEU A N 1
ATOM 1379 C CA . LEU A 1 175 ? 4.615 7.931 10.055 1.00 97.81 175 LEU A CA 1
ATOM 1380 C C . LEU A 1 175 ? 4.492 6.630 9.263 1.00 97.81 175 LEU A C 1
ATOM 1382 O O . LEU A 1 175 ? 4.216 5.558 9.813 1.00 97.81 175 LEU A O 1
ATOM 1386 N N . VAL A 1 176 ? 4.782 6.714 7.966 1.00 98.44 176 VAL A N 1
ATOM 1387 C CA . VAL A 1 176 ? 4.789 5.563 7.059 1.00 98.44 176 VAL A CA 1
ATOM 1388 C C . VAL A 1 176 ? 6.020 5.572 6.153 1.00 98.44 176 VAL A C 1
ATOM 1390 O O . VAL A 1 176 ? 6.562 6.628 5.820 1.00 98.44 176 VAL A O 1
ATOM 1393 N N . TYR A 1 177 ? 6.442 4.390 5.710 1.00 98.62 177 TYR A N 1
ATOM 1394 C CA . TYR A 1 177 ? 7.240 4.258 4.494 1.00 98.62 177 TYR A CA 1
ATOM 1395 C C . TYR A 1 177 ? 6.325 3.967 3.310 1.00 98.62 177 TYR A C 1
ATOM 1397 O O . TYR A 1 177 ? 5.330 3.274 3.474 1.00 98.62 177 TYR A O 1
ATOM 1405 N N . ALA A 1 178 ? 6.660 4.453 2.121 1.00 98.44 178 ALA A N 1
ATOM 1406 C CA . ALA A 1 178 ? 5.911 4.150 0.905 1.00 98.44 178 ALA A CA 1
ATOM 1407 C C . ALA A 1 178 ? 6.855 3.877 -0.263 1.00 98.44 178 ALA A C 1
ATOM 1409 O O . ALA A 1 178 ? 7.886 4.544 -0.406 1.00 98.44 178 ALA A O 1
ATOM 1410 N N . THR A 1 179 ? 6.510 2.913 -1.109 1.00 98.31 179 THR A N 1
ATOM 1411 C CA . THR A 1 179 ? 7.274 2.603 -2.318 1.00 98.31 179 THR A CA 1
ATOM 1412 C C . THR A 1 179 ? 6.713 3.341 -3.513 1.00 98.31 179 THR A C 1
ATOM 1414 O O . THR A 1 179 ? 5.519 3.319 -3.807 1.00 98.31 179 THR A O 1
ATOM 1417 N N . GLN A 1 180 ? 7.613 3.992 -4.239 1.00 96.19 180 GLN A N 1
ATOM 1418 C CA . GLN A 1 180 ? 7.342 4.512 -5.563 1.00 96.19 180 GLN A CA 1
ATOM 1419 C C . GLN A 1 180 ? 7.665 3.430 -6.588 1.00 96.19 180 GLN A C 1
ATOM 1421 O O . GLN A 1 180 ? 8.838 3.142 -6.838 1.00 96.19 180 GLN A O 1
ATOM 1426 N N . TYR A 1 181 ? 6.626 2.885 -7.212 1.00 92.88 181 TYR A N 1
ATOM 1427 C CA . TYR A 1 181 ? 6.725 1.932 -8.310 1.00 92.88 181 TYR A CA 1
ATOM 1428 C C . TYR A 1 181 ? 7.587 2.471 -9.446 1.00 92.88 181 TYR A C 1
ATOM 1430 O O . TYR A 1 181 ? 8.557 1.845 -9.868 1.00 92.88 181 TYR A O 1
ATOM 1438 N N . ASP A 1 182 ? 7.243 3.662 -9.928 1.00 87.31 182 ASP A N 1
ATOM 1439 C CA . ASP A 1 182 ? 7.926 4.304 -11.041 1.00 87.31 182 ASP A CA 1
ATOM 1440 C C . ASP A 1 182 ? 7.769 5.831 -10.962 1.00 87.31 182 ASP A C 1
ATOM 1442 O O . ASP A 1 182 ? 6.898 6.375 -10.269 1.00 87.31 182 ASP A O 1
ATOM 1446 N N . PHE A 1 183 ? 8.626 6.534 -11.693 1.00 85.12 183 PHE A N 1
ATOM 1447 C CA . PHE A 1 183 ? 8.682 7.988 -11.714 1.00 85.12 183 PHE A CA 1
ATOM 1448 C C . PHE A 1 183 ? 7.697 8.596 -12.721 1.00 85.12 183 PHE A C 1
ATOM 1450 O O . PHE A 1 183 ? 6.997 9.561 -12.413 1.00 85.12 183 PHE A O 1
ATOM 1457 N N . PHE A 1 184 ? 7.600 8.037 -13.932 1.00 85.56 184 PHE A N 1
ATOM 1458 C CA . PHE A 1 184 ? 6.828 8.655 -15.014 1.00 85.56 184 PHE A CA 1
ATOM 1459 C C . PHE A 1 184 ? 5.367 8.184 -15.069 1.00 85.56 184 PHE A C 1
ATOM 1461 O O . PHE A 1 184 ? 5.060 7.036 -15.404 1.00 85.56 184 PHE A O 1
ATOM 1468 N N . ARG A 1 185 ? 4.430 9.127 -14.898 1.00 82.50 185 ARG A N 1
ATOM 1469 C CA . ARG A 1 185 ? 2.999 8.885 -15.166 1.00 82.50 185 ARG A CA 1
ATOM 1470 C C . ARG A 1 185 ? 2.692 8.716 -16.659 1.00 82.50 185 ARG A C 1
ATOM 1472 O O . ARG A 1 185 ? 1.802 7.943 -17.018 1.00 82.50 185 ARG A O 1
ATOM 1479 N N . HIS A 1 186 ? 3.456 9.364 -17.546 1.00 86.06 186 HIS A N 1
ATOM 1480 C CA . HIS A 1 186 ? 3.247 9.264 -18.993 1.00 86.06 186 HIS A CA 1
ATOM 1481 C C . HIS A 1 186 ? 3.532 7.848 -19.520 1.00 86.06 186 HIS A C 1
ATOM 1483 O O . HIS A 1 186 ? 4.658 7.352 -19.453 1.00 86.06 186 HIS A O 1
ATOM 1489 N N . ARG A 1 187 ? 2.515 7.215 -20.119 1.00 83.31 187 ARG A N 1
ATOM 1490 C CA . ARG A 1 187 ? 2.530 5.794 -20.511 1.00 83.31 187 ARG A CA 1
ATOM 1491 C C . ARG A 1 187 ? 3.704 5.406 -21.412 1.00 83.31 187 ARG A C 1
ATOM 1493 O O . ARG A 1 187 ? 4.298 4.353 -21.207 1.00 83.31 187 ARG A O 1
ATOM 1500 N N . LEU A 1 188 ? 4.029 6.219 -22.421 1.00 86.44 188 LEU A N 1
ATOM 1501 C CA . LEU A 1 188 ? 5.122 5.890 -23.347 1.00 86.44 188 LEU A CA 1
ATOM 1502 C C . LEU A 1 188 ? 6.491 6.006 -22.676 1.00 86.44 188 LEU A C 1
ATOM 1504 O O . LEU A 1 188 ? 7.355 5.176 -22.941 1.00 86.44 188 LEU A O 1
ATOM 1508 N N . LEU A 1 189 ? 6.665 6.990 -21.787 1.00 88.56 189 LEU A N 1
ATOM 1509 C CA . LEU A 1 189 ? 7.914 7.146 -21.040 1.00 88.56 189 LEU A CA 1
ATOM 1510 C C . LEU A 1 189 ? 8.091 5.980 -20.072 1.00 88.56 189 LEU A C 1
ATOM 1512 O O . LEU A 1 189 ? 9.140 5.354 -20.088 1.00 88.56 189 LEU A O 1
ATOM 1516 N N . ARG A 1 190 ? 7.035 5.596 -19.347 1.00 87.50 190 ARG A N 1
ATOM 1517 C CA . ARG A 1 190 ? 7.039 4.401 -18.493 1.00 87.50 190 ARG A CA 1
ATOM 1518 C C . ARG A 1 190 ? 7.413 3.133 -19.264 1.00 87.50 190 ARG A C 1
ATOM 1520 O O . ARG A 1 190 ? 8.307 2.406 -18.850 1.00 87.50 190 ARG A O 1
ATOM 1527 N N . LYS A 1 191 ? 6.789 2.885 -20.423 1.00 86.25 191 LYS A N 1
ATOM 1528 C CA . LYS A 1 191 ? 7.127 1.724 -21.270 1.00 86.25 191 LYS A CA 1
ATOM 1529 C C . LYS A 1 191 ? 8.580 1.756 -21.747 1.00 86.25 191 LYS A C 1
ATOM 1531 O O . LYS A 1 191 ? 9.237 0.719 -21.742 1.00 86.25 191 LYS A O 1
ATOM 1536 N N . LEU A 1 192 ? 9.082 2.927 -22.138 1.00 88.81 192 LEU A N 1
ATOM 1537 C CA . LEU A 1 192 ? 10.475 3.097 -22.541 1.00 88.81 192 LEU A CA 1
ATOM 1538 C C . LEU A 1 192 ? 11.432 2.830 -21.369 1.00 88.81 192 LEU A C 1
ATOM 1540 O O . LEU A 1 192 ? 12.380 2.067 -21.527 1.00 88.81 192 LEU A O 1
ATOM 1544 N N . CYS A 1 193 ? 11.165 3.400 -20.194 1.00 89.38 193 CYS A N 1
ATOM 1545 C CA . CYS A 1 193 ? 11.963 3.195 -18.987 1.00 89.38 193 CYS A CA 1
ATOM 1546 C C . CYS A 1 193 ? 11.959 1.728 -18.539 1.00 89.38 193 CYS A C 1
ATOM 1548 O O . CYS A 1 193 ? 13.023 1.195 -18.226 1.00 89.38 193 CYS A O 1
ATOM 1550 N N . ALA A 1 194 ? 10.806 1.053 -18.593 1.00 84.69 194 ALA A N 1
ATOM 1551 C CA . ALA A 1 194 ? 10.689 -0.376 -18.312 1.00 84.69 194 ALA A CA 1
ATOM 1552 C C . ALA A 1 194 ? 11.483 -1.228 -19.318 1.00 84.69 194 ALA A C 1
ATOM 1554 O O . ALA A 1 194 ? 12.251 -2.096 -18.911 1.00 84.69 194 ALA A O 1
ATOM 1555 N N . TYR A 1 195 ? 11.381 -0.937 -20.623 1.00 84.81 195 TYR A N 1
ATOM 1556 C CA . TYR A 1 195 ? 12.172 -1.610 -21.667 1.00 84.81 195 TYR A CA 1
ATOM 1557 C C . TYR A 1 195 ? 13.683 -1.416 -21.469 1.00 84.81 195 TYR A C 1
ATOM 1559 O O . TYR A 1 195 ? 14.477 -2.332 -21.677 1.00 84.81 195 TYR A O 1
ATOM 1567 N N . LEU A 1 196 ? 14.087 -0.222 -21.031 1.00 88.44 196 LEU A N 1
ATOM 1568 C CA . LEU A 1 196 ? 15.471 0.106 -20.698 1.00 88.44 196 LEU A CA 1
ATOM 1569 C C . LEU A 1 196 ? 15.890 -0.377 -19.301 1.00 88.44 196 LEU A C 1
ATOM 1571 O O . LEU A 1 196 ? 17.045 -0.180 -18.920 1.00 88.44 196 LEU A O 1
ATOM 1575 N N . THR A 1 197 ? 14.998 -1.028 -18.544 1.00 88.44 197 THR A N 1
ATOM 1576 C CA . THR A 1 197 ? 15.235 -1.514 -17.173 1.00 88.44 197 THR A CA 1
ATOM 1577 C C . THR A 1 197 ? 15.760 -0.419 -16.234 1.00 88.44 197 THR A C 1
ATOM 1579 O O . THR A 1 197 ? 16.644 -0.651 -15.408 1.00 88.44 197 THR A O 1
ATOM 1582 N N . MET A 1 198 ? 15.254 0.808 -16.391 1.00 90.62 198 MET A N 1
ATOM 1583 C CA . MET A 1 198 ? 15.692 1.953 -15.595 1.00 90.62 198 MET A CA 1
ATOM 1584 C C . MET A 1 198 ? 15.219 1.815 -14.146 1.00 90.62 198 MET A C 1
ATOM 1586 O O . MET A 1 198 ? 14.049 1.562 -13.871 1.00 90.62 198 MET A O 1
ATOM 1590 N N . LYS A 1 199 ? 16.147 2.015 -13.212 1.00 92.81 199 LYS A N 1
ATOM 1591 C CA . LYS A 1 199 ? 15.920 1.893 -11.771 1.00 92.81 199 LYS A CA 1
ATOM 1592 C C . LYS A 1 199 ? 15.381 3.203 -11.179 1.00 92.81 199 LYS A C 1
ATOM 1594 O O . LYS A 1 199 ? 16.103 3.907 -10.479 1.00 92.81 199 LYS A O 1
ATOM 1599 N N . LEU A 1 200 ? 14.149 3.557 -11.543 1.00 92.44 200 LEU A N 1
ATOM 1600 C CA . LEU A 1 200 ? 13.507 4.832 -11.182 1.00 92.44 200 LEU A CA 1
ATOM 1601 C C . LEU A 1 200 ? 12.607 4.762 -9.941 1.00 92.44 200 LEU A C 1
ATOM 1603 O O . LEU A 1 200 ? 12.048 5.779 -9.538 1.00 92.44 200 LEU A O 1
ATOM 1607 N N . GLY A 1 201 ? 12.457 3.581 -9.345 1.00 94.44 201 GLY A N 1
ATOM 1608 C CA . GLY A 1 201 ? 11.721 3.407 -8.104 1.00 94.44 201 GLY A CA 1
ATOM 1609 C C . GLY A 1 201 ? 12.500 3.936 -6.901 1.00 94.44 201 GLY A C 1
ATOM 1610 O O . GLY A 1 201 ? 13.739 3.901 -6.866 1.00 94.44 201 GLY A O 1
ATOM 1611 N N . SER A 1 202 ? 11.747 4.387 -5.904 1.00 96.38 202 SER A N 1
ATOM 1612 C CA . SER A 1 202 ? 12.254 5.007 -4.677 1.00 96.38 202 SER A CA 1
ATOM 1613 C C . SER A 1 202 ? 11.450 4.551 -3.463 1.00 96.38 202 SER A C 1
ATOM 1615 O O . SER A 1 202 ? 10.365 3.988 -3.597 1.00 96.38 202 SER A O 1
ATOM 1617 N N . VAL A 1 203 ? 11.977 4.822 -2.273 1.00 98.12 203 VAL A N 1
ATOM 1618 C CA . VAL A 1 203 ? 11.265 4.673 -1.001 1.00 98.12 203 VAL A CA 1
ATOM 1619 C C . VAL A 1 203 ? 11.175 6.041 -0.349 1.00 98.12 203 VAL A C 1
ATOM 1621 O O . VAL A 1 203 ? 12.180 6.752 -0.226 1.00 98.12 203 VAL A O 1
ATOM 1624 N N . PHE A 1 204 ? 9.974 6.387 0.088 1.00 98.19 204 PHE A N 1
ATOM 1625 C CA . PHE A 1 204 ? 9.688 7.604 0.822 1.00 98.19 204 PHE A CA 1
ATOM 1626 C C . PHE A 1 204 ? 9.450 7.300 2.294 1.00 98.19 204 PHE A C 1
ATOM 1628 O O . PHE A 1 204 ? 8.841 6.290 2.627 1.00 98.19 204 PHE A O 1
ATOM 1635 N N . PHE A 1 205 ? 9.902 8.200 3.156 1.00 98.12 205 PHE A N 1
ATOM 1636 C CA . PHE A 1 205 ? 9.444 8.340 4.530 1.00 98.12 205 PHE A CA 1
ATOM 1637 C C . PHE A 1 205 ? 8.472 9.519 4.573 1.00 98.12 205 PHE A C 1
ATOM 1639 O O . PHE A 1 205 ? 8.820 10.619 4.129 1.00 98.12 205 PHE A O 1
ATOM 1646 N N . VAL A 1 206 ? 7.253 9.268 5.040 1.00 98.31 206 VAL A N 1
ATOM 1647 C CA . VAL A 1 206 ? 6.130 10.202 4.953 1.00 98.31 206 VAL A CA 1
ATOM 1648 C C . VAL A 1 206 ? 5.541 10.417 6.338 1.00 98.31 206 VAL A C 1
ATOM 1650 O O . VAL A 1 206 ? 5.135 9.460 6.996 1.00 98.31 206 VAL A O 1
ATOM 1653 N N . ASP A 1 207 ? 5.447 11.676 6.755 1.00 97.69 207 ASP A N 1
ATOM 1654 C CA . ASP A 1 207 ? 4.595 12.072 7.874 1.00 97.69 207 ASP A CA 1
ATOM 1655 C C . ASP A 1 207 ? 3.250 12.511 7.314 1.00 97.69 207 ASP A C 1
ATOM 1657 O O . ASP A 1 207 ? 3.110 13.565 6.691 1.00 97.69 207 ASP A O 1
ATOM 1661 N N . THR A 1 208 ? 2.246 11.676 7.540 1.00 96.12 208 THR A N 1
ATOM 1662 C CA . THR A 1 208 ? 0.903 11.904 7.025 1.00 96.12 208 THR A CA 1
ATOM 1663 C C . THR A 1 208 ? 0.236 13.120 7.673 1.00 96.12 208 THR A C 1
ATOM 1665 O O . THR A 1 208 ? -0.601 13.74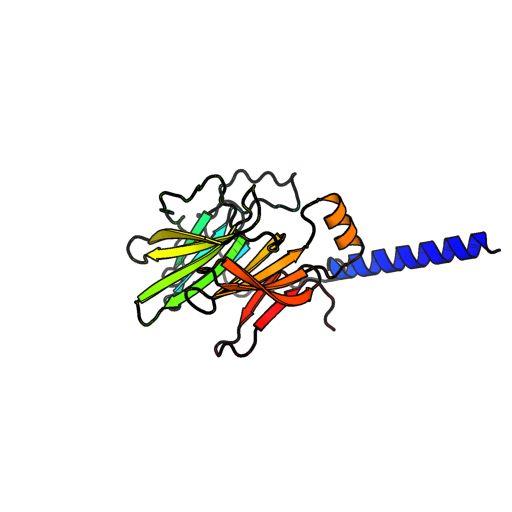5 7.031 1.00 96.12 208 THR A O 1
ATOM 1668 N N . THR A 1 209 ? 0.622 13.522 8.888 1.00 94.19 209 THR A N 1
ATOM 1669 C CA . THR A 1 209 ? 0.023 14.675 9.589 1.00 94.19 209 THR A CA 1
ATOM 1670 C C . THR A 1 209 ? 0.490 15.994 8.994 1.00 94.19 209 THR A C 1
ATOM 1672 O O . THR A 1 209 ? -0.314 16.898 8.776 1.00 94.19 209 THR A O 1
ATOM 1675 N N . THR A 1 210 ? 1.793 16.109 8.736 1.00 95.19 210 THR A N 1
ATOM 1676 C CA . THR A 1 210 ? 2.386 17.322 8.151 1.00 95.19 210 THR A CA 1
ATOM 1677 C C . THR A 1 210 ? 2.362 17.315 6.624 1.00 95.19 210 THR A C 1
ATOM 1679 O O . THR A 1 210 ? 2.526 18.365 6.007 1.00 95.19 210 THR A O 1
ATOM 1682 N N . GLY A 1 211 ? 2.170 16.145 6.008 1.00 94.56 211 GLY A N 1
ATOM 1683 C CA . GLY A 1 211 ? 2.296 15.940 4.566 1.00 94.56 211 GLY A CA 1
ATOM 1684 C C . GLY A 1 211 ? 3.745 15.937 4.074 1.00 94.56 211 GLY A C 1
ATOM 1685 O O . GLY A 1 211 ? 3.979 16.009 2.868 1.00 94.56 211 GLY A O 1
ATOM 1686 N N . SER A 1 212 ? 4.728 15.880 4.981 1.00 96.31 212 SER A N 1
ATOM 1687 C CA . SER A 1 212 ? 6.140 15.901 4.599 1.00 96.31 212 SER A CA 1
ATOM 1688 C C . SER A 1 212 ? 6.569 14.570 3.979 1.00 96.31 212 SER A C 1
ATOM 1690 O O . SER A 1 212 ? 6.217 13.495 4.463 1.00 96.31 212 SER A O 1
ATOM 1692 N N . VAL A 1 213 ? 7.342 14.648 2.892 1.00 97.12 213 VAL A N 1
ATOM 1693 C CA . VAL A 1 213 ? 7.822 13.486 2.133 1.00 97.12 213 VAL A CA 1
ATOM 1694 C C . VAL A 1 213 ? 9.332 13.589 1.956 1.00 97.12 213 VAL A C 1
ATOM 1696 O O . VAL A 1 213 ? 9.830 14.517 1.321 1.00 97.12 213 VAL A O 1
ATOM 1699 N N . THR A 1 214 ? 10.068 12.609 2.482 1.00 97.50 214 THR A N 1
ATOM 1700 C CA . THR A 1 214 ? 11.529 12.515 2.350 1.00 97.50 214 THR A CA 1
ATOM 1701 C C . THR A 1 214 ? 11.905 11.260 1.575 1.00 97.50 214 THR A C 1
ATOM 1703 O O . THR A 1 214 ? 11.473 10.163 1.913 1.00 97.50 214 THR A O 1
ATOM 1706 N N . THR A 1 215 ? 12.740 11.391 0.543 1.00 97.50 215 THR A N 1
ATOM 1707 C CA . THR A 1 215 ? 13.294 10.219 -0.157 1.00 97.50 215 THR A CA 1
ATOM 1708 C C . THR A 1 215 ? 14.395 9.595 0.690 1.00 97.50 215 THR A C 1
ATOM 1710 O O . THR A 1 215 ? 15.377 10.266 1.000 1.00 97.50 215 THR A O 1
ATOM 1713 N N . VAL A 1 216 ? 14.243 8.322 1.056 1.00 97.81 216 VAL A N 1
ATOM 1714 C CA . VAL A 1 216 ? 15.189 7.606 1.935 1.00 97.81 216 VAL A CA 1
ATOM 1715 C C . VAL A 1 216 ? 15.987 6.523 1.214 1.00 97.81 216 VAL A C 1
ATOM 1717 O O . VAL A 1 216 ? 17.056 6.140 1.680 1.00 97.81 216 VAL A O 1
ATOM 1720 N N . ALA A 1 217 ? 15.508 6.050 0.062 1.00 97.31 217 ALA A N 1
ATOM 1721 C CA . ALA A 1 217 ? 16.249 5.144 -0.807 1.00 97.31 217 ALA A CA 1
ATOM 1722 C C . ALA A 1 217 ? 15.809 5.319 -2.268 1.00 97.31 217 ALA A C 1
ATOM 1724 O O . ALA A 1 217 ? 14.668 5.684 -2.541 1.00 97.31 217 ALA A O 1
ATOM 1725 N N . THR A 1 218 ? 16.715 5.054 -3.209 1.00 95.81 218 THR A N 1
ATOM 1726 C CA . THR A 1 218 ? 16.479 5.158 -4.660 1.00 95.81 218 THR A CA 1
ATOM 1727 C C . THR A 1 218 ? 17.167 4.007 -5.387 1.00 95.81 218 THR A C 1
ATOM 1729 O O . THR A 1 218 ? 17.917 3.239 -4.781 1.00 95.81 218 THR A O 1
ATOM 1732 N N . GLY A 1 219 ? 16.942 3.889 -6.695 1.00 93.50 219 GLY A N 1
ATOM 1733 C CA . GLY A 1 219 ? 17.631 2.894 -7.513 1.00 93.50 219 GLY A CA 1
ATOM 1734 C C . GLY A 1 219 ? 16.941 1.532 -7.514 1.00 93.50 219 GLY A C 1
ATOM 1735 O O . GLY A 1 219 ? 17.590 0.513 -7.765 1.00 93.50 219 GLY A O 1
ATOM 1736 N N . PHE A 1 220 ? 15.626 1.502 -7.297 1.00 94.00 220 PHE A N 1
ATOM 1737 C CA . PHE A 1 220 ? 14.823 0.292 -7.433 1.00 94.00 220 PHE A CA 1
ATOM 1738 C C . PHE A 1 220 ? 14.275 0.158 -8.854 1.00 94.00 220 PHE A C 1
ATOM 1740 O O . PHE A 1 220 ? 13.862 1.132 -9.482 1.00 94.00 220 PHE A O 1
ATOM 1747 N N . LEU A 1 221 ? 14.246 -1.067 -9.373 1.00 92.62 221 LEU A N 1
ATOM 1748 C CA . LEU A 1 221 ? 13.506 -1.384 -10.596 1.00 92.62 221 LEU A CA 1
ATOM 1749 C C . LEU A 1 221 ? 12.094 -1.810 -10.200 1.00 92.62 221 LEU A C 1
ATOM 1751 O O . LEU A 1 221 ? 11.943 -2.934 -9.731 1.00 92.62 221 LEU A O 1
ATOM 1755 N N . LEU A 1 222 ? 11.100 -0.944 -10.407 1.00 91.50 222 LEU A N 1
ATOM 1756 C CA . LEU A 1 222 ? 9.697 -1.229 -10.086 1.00 91.50 222 LEU A CA 1
ATOM 1757 C C . LEU A 1 222 ? 9.532 -1.603 -8.603 1.00 91.50 222 LEU A C 1
ATOM 1759 O O . LEU A 1 222 ? 9.233 -2.754 -8.285 1.00 91.50 222 LEU A O 1
ATOM 1763 N N . ALA A 1 223 ? 9.829 -0.654 -7.701 1.00 95.50 223 ALA A N 1
ATOM 1764 C CA . ALA A 1 223 ? 9.705 -0.887 -6.259 1.00 95.50 223 ALA A CA 1
ATOM 1765 C C . ALA A 1 223 ? 8.261 -1.278 -5.931 1.00 95.50 223 ALA A C 1
ATOM 1767 O O . ALA A 1 223 ? 7.323 -0.649 -6.417 1.00 95.50 223 ALA A O 1
ATOM 1768 N N . ASN A 1 224 ? 8.090 -2.344 -5.165 1.00 95.88 224 ASN A N 1
ATOM 1769 C CA . ASN A 1 224 ? 6.796 -2.977 -4.993 1.00 95.88 224 ASN A CA 1
ATOM 1770 C C . ASN A 1 224 ? 6.464 -3.082 -3.495 1.00 95.88 224 ASN A C 1
ATOM 1772 O O . ASN A 1 224 ? 6.605 -2.077 -2.799 1.00 95.88 224 ASN A O 1
ATOM 1776 N N . GLY A 1 225 ? 6.103 -4.258 -2.984 1.00 97.94 225 GLY A N 1
ATOM 1777 C CA . GLY A 1 225 ? 5.829 -4.458 -1.561 1.00 97.94 225 GLY A CA 1
ATOM 1778 C C . GLY A 1 225 ? 6.948 -3.984 -0.618 1.00 97.94 225 GLY A C 1
ATOM 1779 O O . GLY A 1 225 ? 8.143 -4.149 -0.924 1.00 97.94 225 GLY A O 1
ATOM 1780 N N . ILE A 1 226 ? 6.557 -3.432 0.533 1.00 98.56 226 ILE A N 1
ATOM 1781 C CA . ILE A 1 226 ? 7.434 -2.927 1.599 1.00 98.56 226 ILE A CA 1
ATOM 1782 C C . ILE A 1 226 ? 6.978 -3.420 2.974 1.00 98.56 226 ILE A C 1
ATOM 1784 O O . ILE A 1 226 ? 5.800 -3.440 3.301 1.00 98.56 226 ILE A O 1
ATOM 1788 N N . ASN A 1 227 ? 7.922 -3.829 3.820 1.00 98.12 227 ASN A N 1
ATOM 1789 C CA . ASN A 1 227 ? 7.607 -4.255 5.184 1.00 98.12 227 ASN A CA 1
ATOM 1790 C C . ASN A 1 227 ? 8.798 -4.038 6.123 1.00 98.12 227 ASN A C 1
ATOM 1792 O O . ASN A 1 227 ? 9.854 -3.576 5.692 1.00 98.12 227 ASN A O 1
ATOM 1796 N N . ALA A 1 228 ? 8.662 -4.396 7.397 1.00 97.00 228 ALA A N 1
ATOM 1797 C CA . ALA A 1 228 ? 9.741 -4.308 8.369 1.00 97.00 228 ALA A CA 1
ATOM 1798 C C . ALA A 1 228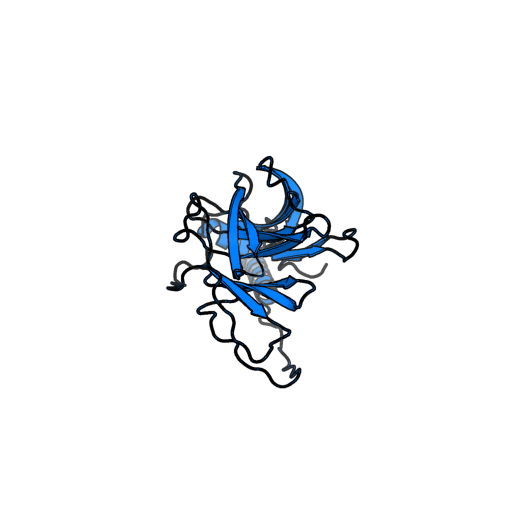 ? 9.916 -5.589 9.188 1.00 97.00 228 ALA A C 1
ATOM 1800 O O . ALA A 1 228 ? 9.017 -6.423 9.301 1.00 97.00 228 ALA A O 1
ATOM 1801 N N . SER A 1 229 ? 11.087 -5.727 9.811 1.00 96.88 229 SER A N 1
ATOM 1802 C CA . SER A 1 229 ? 11.287 -6.713 10.872 1.00 96.88 229 SER A CA 1
ATOM 1803 C C . SER A 1 229 ? 10.337 -6.436 12.051 1.00 96.88 229 SER A C 1
ATOM 1805 O O . SER A 1 229 ? 9.965 -5.282 12.280 1.00 96.88 229 SER A O 1
ATOM 1807 N N . PRO A 1 230 ? 9.976 -7.446 12.869 1.00 92.56 230 PRO A N 1
ATOM 1808 C CA . PRO A 1 230 ? 9.114 -7.232 14.036 1.00 92.56 230 PRO A CA 1
ATOM 1809 C C . PRO A 1 230 ? 9.638 -6.179 15.027 1.00 92.56 230 PRO A C 1
ATOM 1811 O O . PRO A 1 230 ? 8.851 -5.490 15.670 1.00 92.56 230 PRO A O 1
ATOM 1814 N N . ASP A 1 231 ? 10.964 -6.028 15.136 1.00 94.12 231 ASP A N 1
ATOM 1815 C CA . ASP A 1 231 ? 11.621 -5.002 15.959 1.00 94.12 231 ASP A CA 1
ATOM 1816 C C . ASP A 1 231 ? 11.862 -3.669 15.222 1.00 94.12 231 ASP A C 1
ATOM 1818 O O . ASP A 1 231 ? 12.470 -2.760 15.786 1.00 94.12 231 ASP A O 1
ATOM 1822 N N . LYS A 1 232 ? 11.385 -3.554 13.974 1.00 91.38 232 LYS A N 1
ATOM 1823 C CA . LYS A 1 232 ? 11.459 -2.387 13.079 1.00 91.38 232 LYS A CA 1
ATOM 1824 C C . LYS A 1 232 ? 12.874 -1.883 12.774 1.00 91.38 232 LYS A C 1
ATOM 1826 O O . LYS A 1 232 ? 13.035 -0.772 12.276 1.00 91.38 232 LYS A O 1
ATOM 1831 N N . LYS A 1 233 ? 13.911 -2.681 13.043 1.00 94.94 233 LYS A N 1
ATOM 1832 C CA . LYS A 1 233 ? 15.305 -2.312 12.738 1.00 94.94 23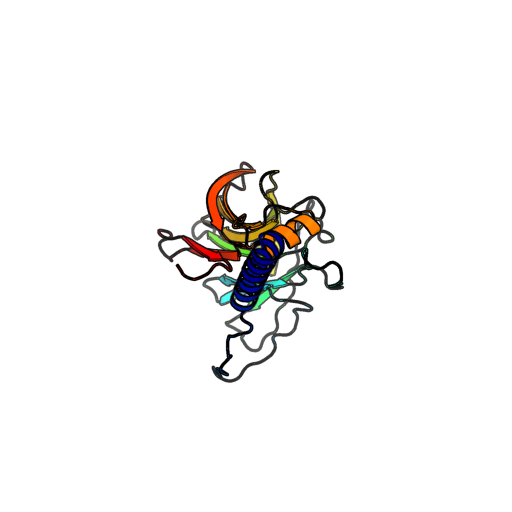3 LYS A CA 1
ATOM 1833 C C . LYS A 1 233 ? 15.668 -2.460 11.267 1.00 94.94 233 LYS A C 1
ATOM 1835 O O . LYS A 1 233 ? 16.640 -1.854 10.825 1.00 94.94 233 LYS A O 1
ATOM 1840 N N . TYR A 1 234 ? 14.914 -3.264 10.525 1.00 96.62 234 TYR A N 1
ATOM 1841 C CA . TYR A 1 234 ? 15.145 -3.504 9.107 1.00 96.62 234 TYR A CA 1
ATOM 1842 C C . TYR A 1 234 ? 13.876 -3.227 8.322 1.00 96.62 234 TYR A C 1
ATOM 1844 O O . TYR A 1 234 ? 12.808 -3.693 8.707 1.00 96.62 234 TYR A O 1
ATOM 1852 N N . ILE A 1 235 ? 14.021 -2.505 7.212 1.00 97.12 235 ILE A N 1
ATOM 1853 C CA . ILE A 1 235 ? 12.984 -2.338 6.197 1.00 97.12 235 ILE A CA 1
ATOM 1854 C C . ILE A 1 235 ? 13.327 -3.253 5.022 1.00 97.12 235 ILE A C 1
ATOM 1856 O O . ILE A 1 235 ? 14.462 -3.264 4.539 1.00 97.12 235 ILE A O 1
ATOM 1860 N N . TYR A 1 236 ? 12.347 -4.024 4.571 1.00 97.69 236 TYR A N 1
ATOM 1861 C CA . TYR A 1 236 ? 12.426 -4.899 3.412 1.00 97.69 236 TYR A CA 1
ATOM 1862 C C . TYR A 1 236 ? 11.654 -4.264 2.268 1.00 97.69 236 TYR A C 1
ATOM 1864 O O . TYR A 1 236 ? 10.511 -3.858 2.447 1.00 97.69 236 TYR A O 1
ATOM 1872 N N . VAL A 1 237 ? 12.272 -4.192 1.093 1.00 97.81 237 VAL A N 1
ATOM 1873 C CA . VAL A 1 237 ? 11.661 -3.623 -0.110 1.00 97.81 237 VAL A CA 1
ATOM 1874 C C . VAL A 1 237 ? 11.817 -4.631 -1.229 1.00 97.81 237 VAL A C 1
ATOM 1876 O O . VAL A 1 237 ? 12.933 -5.052 -1.544 1.00 97.81 237 VAL A O 1
ATOM 1879 N N . SER A 1 238 ? 10.702 -5.027 -1.826 1.00 96.38 238 SER A N 1
ATOM 1880 C CA . SER A 1 238 ? 10.713 -5.854 -3.025 1.00 96.38 238 SER A CA 1
ATOM 1881 C C . SER A 1 238 ? 10.835 -4.978 -4.272 1.00 96.38 238 SER A C 1
ATOM 1883 O O . SER A 1 238 ? 10.349 -3.849 -4.327 1.00 96.38 238 SER A O 1
ATOM 1885 N N . HIS A 1 239 ? 11.537 -5.479 -5.283 1.00 92.94 239 HIS A N 1
ATOM 1886 C CA . HIS A 1 239 ? 11.639 -4.836 -6.588 1.00 92.94 239 HIS A CA 1
ATOM 1887 C C . HIS A 1 239 ? 11.952 -5.902 -7.643 1.00 92.94 239 HIS A C 1
ATOM 1889 O O . HIS 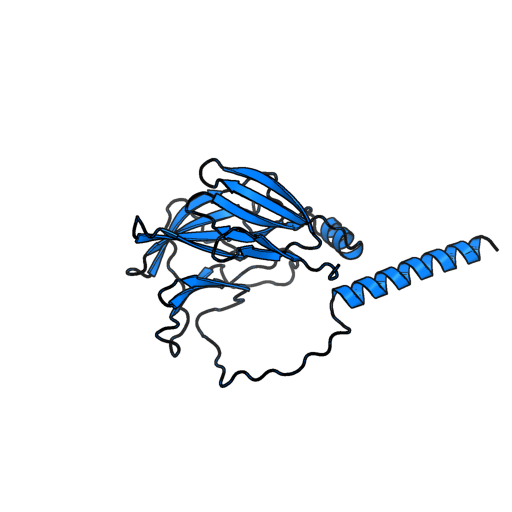A 1 239 ? 12.521 -6.944 -7.318 1.00 92.94 239 HIS A O 1
ATOM 1895 N N . MET A 1 240 ? 11.622 -5.659 -8.912 1.00 84.94 240 MET A N 1
ATOM 1896 C CA . MET A 1 240 ? 11.805 -6.652 -9.985 1.00 84.94 240 MET A CA 1
ATOM 1897 C C . MET A 1 240 ? 13.263 -6.818 -10.457 1.00 84.94 240 MET A C 1
ATOM 1899 O O . MET A 1 240 ? 13.519 -7.512 -11.434 1.00 84.94 240 MET A O 1
ATOM 1903 N N . GLY A 1 241 ? 14.243 -6.162 -9.833 1.00 69.00 241 GLY A N 1
ATOM 1904 C CA . GLY A 1 241 ? 15.639 -6.269 -10.276 1.00 69.00 241 GLY A CA 1
ATOM 1905 C C . GLY A 1 241 ? 16.254 -7.634 -9.964 1.00 69.00 241 GLY A C 1
ATOM 1906 O O . GLY A 1 241 ? 15.771 -8.363 -9.102 1.00 69.00 241 GLY A O 1
ATOM 1907 N N . GLU A 1 242 ? 17.334 -7.986 -10.667 1.00 61.62 242 GLU A N 1
ATOM 1908 C CA . GLU A 1 242 ? 18.076 -9.214 -10.364 1.00 61.62 242 GLU A CA 1
ATOM 1909 C C . GLU A 1 242 ? 18.563 -9.215 -8.908 1.00 61.62 242 GLU A C 1
ATOM 1911 O O . GLU A 1 242 ? 18.965 -8.173 -8.381 1.00 61.62 242 GLU A O 1
ATOM 1916 N N . ARG A 1 243 ? 18.552 -10.401 -8.281 1.00 48.47 243 ARG A N 1
ATOM 1917 C CA . ARG A 1 243 ? 19.273 -10.652 -7.029 1.00 48.47 243 ARG A CA 1
ATOM 1918 C C . ARG A 1 243 ? 20.742 -10.302 -7.275 1.00 48.47 243 ARG A C 1
ATOM 1920 O O . ARG A 1 243 ? 21.393 -10.999 -8.050 1.00 48.47 243 ARG A O 1
ATOM 1927 N N . SER A 1 244 ? 21.217 -9.212 -6.677 1.00 39.69 244 SER A N 1
ATOM 1928 C CA . SER A 1 244 ? 22.648 -8.900 -6.589 1.00 39.69 244 SER A CA 1
ATOM 1929 C C . SER A 1 244 ? 23.384 -9.977 -5.810 1.00 39.69 244 SER A C 1
ATOM 1931 O O . SER A 1 244 ? 22.819 -10.382 -4.766 1.00 39.69 244 SER A O 1
#

InterPro domains:
  IPR002640 Arylesterase [PF01731] (166-240)
  IPR011042 Six-bladed beta-propeller, TolB-like [G3DSA:2.120.10.30] (20-244)
  IPR051288 Serum paraoxonase/arylesterase [PTHR11799] (6-242)

Secondary structure (DSSP, 8-state):
-HHHHHHHHHHHHHHHHHHHHHHHTTTTPPPP----S---PPPS--S----EEE-TTSEEEEEE----SS-TT----SPPEEEEEETTSTTSPPEEPEEE-TT--GGG--EEEEEEEEETTTTEEEEEEEE--TT--EEEEEEEETTTTEEEEEEEE--TT--EEEEEEESSSSEEEEEEEES--SHHHHHHHHHTT---EEEEEEETTTTEEEEEEEEESSEEEEEE-TTSS-EEEEESS---

Organism: Owenia fusiformis (NCBI:txid6347)

Radius of gyration: 20.48 Å; chains: 1; bounding box: 53×46×67 Å

Foldseek 3Di:
DVVVVVVVVVVVVVVVLVVVVCVLVCVVPDDDDDDPDDDDDAPAADADQQEKDADPQQKMKTWGQADDLQDPPPPRPDQTFIWIDGPVPNVHHIHTAAEAEPPDDSRQFRWAAKEWAQDPVVRWIKIWTWGCGPVGIWIWIWIADPVNRHTYTDDIQDDPQQAAWHYWYDPHNFKIKTKRQAHDSDNVVVVVCVSVQFFGMFIWIAGNVVSDIDTDGTRARRWHDWYADPVRPDIDIDGSDDDD